Protein AF-X1G312-F1 (afdb_monomer_lite)

pLDDT: mean 90.18, std 6.76, range [68.38, 97.94]

Foldseek 3Di:
DDWDWDDDPQWAIDIDDDDPPDDDDDDDDTFGKFKAFEAEDEPDPDDQQWKWKWWDFPRDIWIAIPPVGRIIIDTFTWTWIKMWGKDFDFAKDAKDWDKDWDWDQDPDPRSVVPDTDIDIDIDIDHIDGDGIATFKIAIDTDGQDPVLRVQRYKYKYIYTHDGDRDPVVSVVSVVVRHVDDIDIDRHD

Organism: NCBI:txid412755

Structure (mmCIF, N/CA/C/O backbone):
data_AF-X1G312-F1
#
_entry.id   AF-X1G312-F1
#
loop_
_atom_site.group_PDB
_atom_site.id
_atom_site.type_symbol
_atom_site.label_atom_id
_atom_site.label_alt_id
_atom_site.label_comp_id
_atom_site.label_asym_id
_atom_site.label_entity_id
_atom_site.label_seq_id
_atom_site.pdbx_PDB_ins_code
_atom_site.Cartn_x
_atom_site.Cartn_y
_atom_site.Cartn_z
_atom_site.occupancy
_atom_site.B_iso_or_equiv
_atom_site.auth_seq_id
_atom_site.auth_comp_id
_atom_site.auth_asym_id
_atom_site.auth_atom_id
_atom_site.pdbx_PDB_model_num
ATOM 1 N N . ASN A 1 1 ? 11.604 22.848 -26.302 1.00 73.50 1 ASN A N 1
ATOM 2 C CA . ASN A 1 1 ? 11.702 21.668 -25.411 1.00 73.50 1 ASN A CA 1
ATOM 3 C C . ASN A 1 1 ? 10.429 20.861 -25.509 1.00 73.50 1 ASN A C 1
ATOM 5 O O . ASN A 1 1 ? 9.355 21.443 -25.401 1.00 73.50 1 ASN A O 1
ATOM 9 N N . GLY A 1 2 ? 10.548 19.561 -25.741 1.00 84.44 2 GLY A N 1
ATOM 10 C CA . GLY A 1 2 ? 9.425 18.633 -25.832 1.00 84.44 2 GLY A CA 1
ATOM 11 C C . GLY A 1 2 ? 9.738 17.342 -25.090 1.00 84.44 2 GLY A C 1
ATOM 12 O O . GLY A 1 2 ? 10.892 17.078 -24.764 1.00 84.44 2 GLY A O 1
ATOM 13 N N . PHE A 1 3 ? 8.711 16.549 -24.809 1.00 86.81 3 PHE A N 1
ATOM 14 C CA . PHE A 1 3 ? 8.896 15.207 -24.276 1.00 86.81 3 PHE A CA 1
ATOM 15 C C . PHE A 1 3 ? 8.706 14.187 -25.389 1.00 86.81 3 PHE A C 1
ATOM 17 O O . PHE A 1 3 ? 7.683 14.204 -26.070 1.00 86.81 3 PHE A O 1
ATOM 24 N N . LEU A 1 4 ? 9.680 13.298 -25.546 1.00 86.44 4 LEU A N 1
ATOM 25 C CA . LEU A 1 4 ? 9.517 12.059 -26.288 1.00 86.44 4 LEU A CA 1
ATOM 26 C C . LEU A 1 4 ? 8.958 11.016 -25.326 1.00 86.44 4 LEU A C 1
ATOM 28 O O . LEU A 1 4 ? 9.482 10.854 -24.224 1.00 86.44 4 LEU A O 1
ATOM 32 N N . ILE A 1 5 ? 7.882 10.353 -25.733 1.00 88.75 5 ILE A N 1
ATOM 33 C CA . ILE A 1 5 ? 7.311 9.212 -25.021 1.00 88.75 5 ILE A CA 1
ATOM 34 C C . ILE A 1 5 ? 7.512 8.007 -25.927 1.00 88.75 5 ILE A C 1
ATOM 36 O O . ILE A 1 5 ? 7.065 8.024 -27.075 1.00 88.75 5 ILE A O 1
ATOM 40 N N . ALA A 1 6 ? 8.225 7.005 -25.429 1.00 89.38 6 ALA A N 1
ATOM 41 C CA . ALA A 1 6 ? 8.451 5.752 -26.128 1.00 89.38 6 ALA A CA 1
ATOM 42 C C . ALA A 1 6 ? 7.697 4.630 -25.414 1.00 89.38 6 ALA A C 1
ATOM 44 O O . ALA A 1 6 ? 7.755 4.528 -24.188 1.00 89.38 6 ALA A O 1
ATOM 45 N N . SER A 1 7 ? 7.032 3.795 -26.206 1.00 90.62 7 SER A N 1
ATOM 46 C CA . SER A 1 7 ? 6.186 2.697 -25.745 1.00 90.62 7 SER A CA 1
ATOM 47 C C . SER A 1 7 ? 6.479 1.456 -26.577 1.00 90.62 7 SER A C 1
ATOM 49 O O . SER A 1 7 ? 6.627 1.545 -27.799 1.00 90.62 7 SER A O 1
ATOM 51 N N . ALA A 1 8 ? 6.531 0.296 -25.931 1.00 92.25 8 ALA A N 1
ATOM 52 C CA . ALA A 1 8 ? 6.629 -0.998 -26.595 1.00 92.25 8 ALA A CA 1
ATOM 53 C C . ALA A 1 8 ? 5.786 -2.032 -25.845 1.00 92.25 8 ALA A C 1
ATOM 55 O O . ALA A 1 8 ? 5.632 -1.960 -24.627 1.00 92.25 8 ALA A O 1
ATOM 56 N N . GLU A 1 9 ? 5.237 -3.007 -26.568 1.00 92.12 9 GLU A N 1
ATOM 57 C CA . GLU A 1 9 ? 4.436 -4.070 -25.962 1.00 92.12 9 GLU A CA 1
ATOM 58 C C . GLU A 1 9 ? 5.272 -4.884 -24.962 1.00 92.12 9 GLU A C 1
ATOM 60 O O . GLU A 1 9 ? 6.356 -5.362 -25.293 1.00 92.12 9 GLU A O 1
ATOM 65 N N . GLY A 1 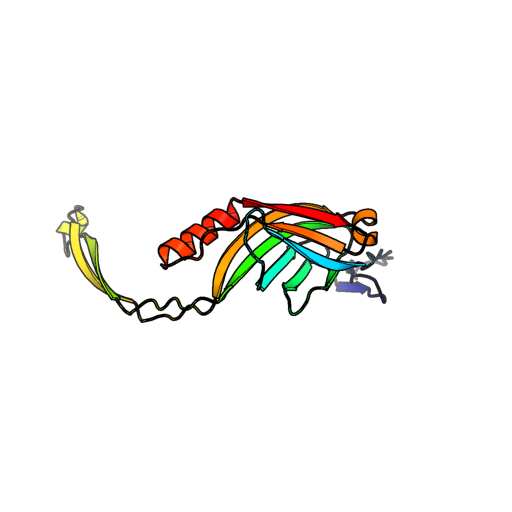10 ? 4.765 -5.040 -23.735 1.00 92.62 10 GLY A N 1
ATOM 66 C CA . GLY A 1 10 ? 5.468 -5.742 -22.655 1.00 92.62 10 GLY A CA 1
ATOM 67 C C . GLY A 1 10 ? 6.507 -4.899 -21.906 1.00 92.62 10 GLY A C 1
ATOM 68 O O . GLY A 1 10 ? 7.226 -5.444 -21.070 1.00 92.62 10 GLY A O 1
ATOM 69 N N . TYR A 1 11 ? 6.578 -3.591 -22.163 1.00 94.50 11 TYR A N 1
ATOM 70 C CA . TYR A 1 11 ? 7.491 -2.662 -21.494 1.00 94.50 11 TYR A CA 1
ATOM 71 C C . TYR A 1 11 ? 6.740 -1.456 -20.922 1.00 94.50 11 TYR A C 1
ATOM 73 O O . TYR A 1 11 ? 5.666 -1.093 -21.402 1.00 94.50 11 TYR A O 1
ATOM 81 N N . ALA A 1 12 ? 7.302 -0.839 -19.885 1.00 92.06 12 ALA A N 1
ATOM 82 C CA . ALA A 1 12 ? 6.805 0.412 -19.335 1.00 92.06 12 ALA A CA 1
ATOM 83 C C . ALA A 1 12 ? 7.155 1.586 -20.262 1.00 92.06 12 ALA A C 1
ATOM 85 O O . ALA A 1 12 ? 8.235 1.624 -20.856 1.00 92.06 12 ALA A O 1
ATOM 86 N N . ASP A 1 13 ? 6.245 2.556 -20.354 1.00 90.12 13 ASP A N 1
ATOM 87 C CA . ASP A 1 13 ? 6.478 3.787 -21.106 1.00 90.12 13 ASP A CA 1
ATOM 88 C C . ASP A 1 13 ? 7.645 4.578 -20.502 1.00 90.12 13 ASP A C 1
ATOM 90 O O . ASP A 1 13 ? 7.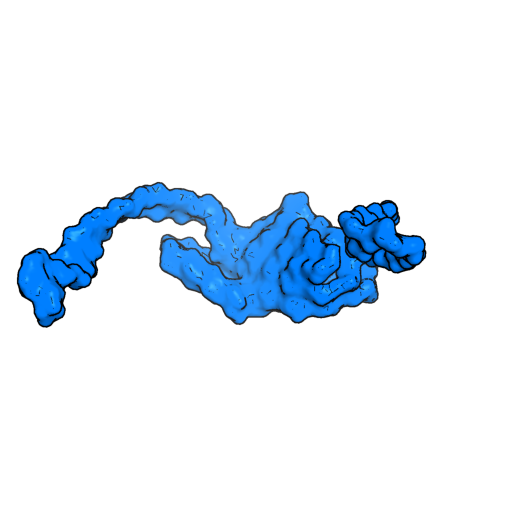733 4.751 -19.285 1.00 90.12 13 ASP A O 1
ATOM 94 N N . SER A 1 14 ? 8.515 5.119 -21.356 1.00 87.44 14 SER A N 1
ATOM 95 C CA . SER A 1 14 ? 9.629 5.974 -20.936 1.00 87.44 14 SER A CA 1
ATOM 96 C C . SER A 1 14 ? 9.483 7.379 -21.504 1.00 87.44 14 SER A C 1
ATOM 98 O O . SER A 1 14 ? 9.066 7.566 -22.651 1.00 87.44 14 SER A O 1
ATOM 100 N N . LYS A 1 15 ? 9.822 8.384 -20.691 1.00 86.31 15 LYS A N 1
ATOM 101 C CA . LYS A 1 15 ? 9.681 9.804 -21.023 1.00 86.31 15 LYS A CA 1
ATOM 102 C C . LYS A 1 15 ? 11.038 10.496 -20.999 1.00 86.31 15 LYS A C 1
ATOM 104 O O . LYS A 1 15 ? 11.696 10.545 -19.965 1.00 86.31 15 LYS A O 1
ATOM 109 N N . TYR A 1 16 ? 11.415 11.102 -22.120 1.00 84.31 16 TYR A N 1
ATOM 110 C CA . TYR A 1 16 ? 12.696 11.786 -22.290 1.00 84.31 16 TYR A CA 1
ATOM 111 C C . TYR A 1 16 ? 12.491 13.253 -22.683 1.00 84.31 16 TYR A C 1
ATOM 113 O O . TYR A 1 16 ? 11.713 13.555 -23.588 1.00 84.31 16 TYR A O 1
ATOM 121 N N . LEU A 1 17 ? 13.159 14.185 -21.996 1.00 84.69 17 LEU A N 1
ATOM 122 C CA . LEU A 1 17 ? 13.088 15.617 -22.304 1.00 84.69 17 LEU A CA 1
ATOM 123 C C . LEU A 1 17 ? 14.127 15.967 -23.374 1.00 84.69 17 LEU A C 1
ATOM 125 O O . LEU A 1 17 ? 15.321 15.819 -23.137 1.00 84.69 17 LEU A O 1
ATOM 129 N N . ILE A 1 18 ? 13.679 16.492 -24.513 1.00 84.06 18 ILE A N 1
ATOM 130 C CA . ILE A 1 18 ? 14.557 16.931 -25.602 1.00 84.06 18 ILE A CA 1
ATOM 131 C C . ILE A 1 18 ? 14.469 18.446 -25.822 1.00 84.06 18 ILE A C 1
ATOM 133 O O . ILE A 1 18 ? 13.390 19.053 -25.769 1.00 84.06 18 ILE A O 1
ATOM 137 N N . SER A 1 19 ? 15.621 19.070 -26.076 1.00 80.88 19 SER A N 1
ATOM 138 C CA . SER A 1 19 ? 15.711 20.453 -26.550 1.00 80.88 19 SER A CA 1
ATOM 139 C C . SER A 1 19 ? 15.603 20.485 -28.070 1.00 80.88 19 SER A C 1
ATOM 141 O O . SER A 1 19 ? 16.222 19.688 -28.758 1.00 80.88 19 SER A O 1
ATOM 143 N N . THR A 1 20 ? 14.814 21.414 -28.603 1.00 77.81 20 THR A N 1
ATOM 144 C CA . THR A 1 20 ? 14.581 21.565 -30.052 1.00 77.81 20 THR A CA 1
ATOM 145 C C . THR A 1 20 ? 15.525 22.573 -30.706 1.00 77.81 20 THR A C 1
ATOM 147 O O . THR A 1 20 ? 15.365 22.884 -31.881 1.00 77.81 20 THR A O 1
ATOM 150 N N . ASN A 1 21 ? 16.457 23.140 -29.938 1.00 83.44 21 ASN A N 1
ATOM 151 C CA . ASN A 1 21 ? 17.337 24.212 -30.406 1.00 83.44 21 ASN A CA 1
ATOM 152 C C . ASN A 1 21 ? 18.646 23.681 -31.011 1.00 83.44 21 ASN A C 1
ATOM 154 O O . ASN A 1 21 ? 19.401 24.459 -31.586 1.00 83.44 21 ASN A O 1
ATOM 158 N N . GLU A 1 22 ? 18.907 22.379 -30.879 1.00 80.12 22 GLU A N 1
ATOM 159 C CA . GLU A 1 22 ? 20.114 21.705 -31.353 1.00 80.12 22 GLU A CA 1
ATOM 160 C C . GLU A 1 22 ? 19.740 20.323 -31.904 1.00 80.12 22 GLU A C 1
ATOM 162 O O . GLU A 1 22 ? 18.759 19.714 -31.472 1.00 80.12 22 GLU A O 1
ATOM 167 N N . GLU A 1 23 ? 20.510 19.829 -32.872 1.00 78.12 23 GLU A N 1
ATOM 168 C CA . GLU A 1 23 ? 20.368 18.459 -33.364 1.00 78.12 23 GLU A CA 1
ATOM 169 C C . GLU A 1 23 ? 20.784 17.482 -32.252 1.00 78.12 23 GLU A C 1
ATOM 171 O O . GLU A 1 23 ? 21.851 17.616 -31.656 1.00 78.12 23 GLU A O 1
ATOM 176 N N . THR A 1 24 ? 19.917 16.525 -31.920 1.00 77.50 24 THR A N 1
ATOM 177 C CA . THR A 1 24 ? 20.118 15.581 -30.812 1.00 77.50 24 THR A CA 1
ATOM 178 C C . THR A 1 24 ? 19.659 14.189 -31.224 1.00 77.50 24 THR A C 1
ATOM 180 O O . THR A 1 24 ? 18.654 14.034 -31.916 1.00 77.50 24 THR A O 1
ATOM 183 N N . SER A 1 25 ? 20.388 13.174 -30.763 1.00 81.19 25 SER A N 1
ATOM 184 C CA . SER A 1 25 ? 19.964 11.773 -30.770 1.00 81.19 25 SER A CA 1
ATOM 185 C C . SER A 1 25 ? 19.550 11.363 -29.354 1.00 81.19 25 SER A C 1
ATOM 187 O O . SER A 1 25 ? 20.110 11.856 -28.376 1.00 81.19 25 SER A O 1
ATOM 189 N N . ALA A 1 26 ? 18.538 10.504 -29.240 1.00 79.69 26 ALA A N 1
ATOM 190 C CA . ALA A 1 26 ? 18.045 10.008 -27.960 1.00 79.69 26 ALA A CA 1
ATOM 191 C C . ALA A 1 26 ? 17.946 8.481 -28.005 1.00 79.69 26 ALA A C 1
ATOM 193 O O . ALA A 1 26 ? 17.101 7.934 -28.713 1.00 79.69 26 ALA A O 1
ATOM 194 N N . ASP A 1 27 ? 18.794 7.813 -27.226 1.00 82.12 27 ASP A N 1
ATOM 195 C CA . ASP A 1 27 ? 18.712 6.375 -26.990 1.00 82.12 27 ASP A CA 1
ATOM 196 C C . ASP A 1 27 ? 17.802 6.128 -25.781 1.00 82.12 27 ASP A C 1
ATOM 198 O O . ASP A 1 27 ? 18.129 6.505 -24.654 1.00 82.12 27 ASP A O 1
ATOM 202 N N . ILE A 1 28 ? 16.630 5.532 -26.015 1.00 85.50 28 ILE A N 1
ATOM 203 C CA . ILE A 1 28 ? 15.620 5.305 -24.974 1.00 85.50 28 ILE A CA 1
ATOM 204 C C . ILE A 1 28 ? 15.589 3.818 -24.623 1.00 85.50 28 ILE A C 1
ATOM 206 O O . ILE A 1 28 ? 15.157 2.990 -25.425 1.00 85.50 28 ILE A O 1
ATOM 210 N N . LEU A 1 29 ? 16.032 3.487 -23.409 1.00 87.00 29 LEU A N 1
ATOM 211 C CA . LEU A 1 29 ? 15.905 2.149 -22.840 1.00 87.00 29 LEU A CA 1
ATOM 212 C C . LEU A 1 29 ? 14.541 2.014 -22.150 1.00 87.00 29 LEU A C 1
ATOM 214 O O . LEU A 1 29 ? 14.159 2.885 -21.366 1.00 87.00 29 LEU A O 1
ATOM 218 N N . LEU A 1 30 ? 13.818 0.936 -22.456 1.00 91.94 30 LEU A N 1
ATOM 219 C CA . LEU A 1 30 ? 12.525 0.624 -21.849 1.00 91.94 30 LEU A CA 1
ATOM 220 C C . LEU A 1 30 ? 12.674 -0.500 -20.824 1.00 91.94 30 LEU A C 1
ATOM 222 O O . LEU A 1 30 ? 13.365 -1.489 -21.076 1.00 91.94 30 LEU A O 1
ATOM 226 N N . ASP A 1 31 ? 11.982 -0.363 -19.696 1.00 94.25 31 ASP A N 1
ATOM 227 C CA . ASP A 1 31 ? 11.982 -1.353 -18.622 1.00 94.25 31 ASP A CA 1
ATOM 228 C C . ASP A 1 31 ? 10.882 -2.399 -18.868 1.00 94.25 31 ASP A C 1
ATOM 230 O O . ASP A 1 31 ? 9.739 -2.062 -19.183 1.00 94.25 31 ASP A O 1
ATOM 234 N N . LYS A 1 32 ? 11.220 -3.688 -18.772 1.00 95.81 32 LYS A N 1
ATOM 235 C CA . LYS A 1 32 ? 10.287 -4.786 -19.066 1.00 95.81 32 LYS A CA 1
ATOM 236 C C . LYS A 1 32 ? 9.255 -4.950 -17.949 1.00 95.81 32 LYS A C 1
ATOM 238 O O . LYS A 1 32 ? 9.619 -4.970 -16.777 1.00 95.81 32 LYS A O 1
ATOM 243 N N . LEU A 1 33 ? 7.988 -5.126 -18.323 1.00 96.81 33 LEU A N 1
ATOM 244 C CA . LEU A 1 33 ? 6.889 -5.387 -17.394 1.00 96.81 33 LEU A CA 1
ATOM 245 C C . LEU A 1 33 ? 6.784 -6.878 -17.072 1.00 96.81 33 LEU A C 1
ATOM 247 O O . LEU A 1 33 ? 6.775 -7.730 -17.963 1.00 96.81 33 LEU A O 1
ATOM 251 N N . TYR A 1 34 ? 6.630 -7.170 -15.788 1.00 97.62 34 TYR A N 1
ATOM 252 C CA . TYR A 1 34 ? 6.427 -8.504 -15.244 1.00 97.62 34 TYR A CA 1
ATOM 253 C C . TYR A 1 34 ? 5.076 -8.575 -14.548 1.00 97.62 34 TYR A C 1
ATOM 255 O O . TYR A 1 34 ? 4.761 -7.730 -13.713 1.00 97.62 34 TYR A O 1
ATOM 263 N N . GLU A 1 35 ? 4.280 -9.582 -14.895 1.00 96.81 35 GLU A N 1
ATOM 264 C CA . GLU A 1 35 ? 3.031 -9.884 -14.199 1.00 96.81 35 GLU A CA 1
ATOM 265 C C . GLU A 1 35 ? 3.338 -10.679 -12.928 1.00 96.81 35 GLU A C 1
ATOM 267 O O . GLU A 1 35 ? 3.980 -11.727 -12.984 1.00 96.81 35 GLU A O 1
ATOM 272 N N . VAL A 1 36 ? 2.891 -10.156 -11.787 1.00 97.56 36 VAL A N 1
ATOM 273 C CA . VAL A 1 36 ? 3.102 -10.742 -10.464 1.00 97.56 36 VAL A CA 1
ATOM 274 C C . VAL A 1 36 ? 1.751 -10.941 -9.789 1.00 97.56 36 VAL A C 1
ATOM 276 O O . VAL A 1 36 ? 0.981 -9.994 -9.625 1.00 97.56 36 VAL A O 1
ATOM 279 N N . GLU A 1 37 ? 1.456 -12.174 -9.397 1.00 97.50 37 GLU A N 1
ATOM 280 C CA . GLU A 1 37 ? 0.284 -12.529 -8.599 1.00 97.50 37 GLU A CA 1
ATOM 281 C C . GLU A 1 37 ? 0.533 -12.222 -7.116 1.00 97.50 37 GLU A C 1
ATOM 283 O O . GLU A 1 37 ? 1.574 -12.571 -6.564 1.00 97.50 37 GLU A O 1
ATOM 288 N N . ILE A 1 38 ? -0.424 -11.576 -6.457 1.00 96.62 38 ILE A N 1
ATOM 289 C CA . ILE A 1 38 ? -0.336 -11.143 -5.065 1.00 96.62 38 ILE A CA 1
ATOM 290 C C . ILE A 1 38 ? -1.142 -12.080 -4.168 1.00 96.62 38 ILE A C 1
ATOM 292 O O . ILE A 1 38 ? -2.346 -12.269 -4.347 1.00 96.62 38 ILE A O 1
ATOM 296 N N . GLY A 1 39 ? -0.471 -12.593 -3.140 1.00 95.38 39 GLY A N 1
ATOM 297 C CA . GLY A 1 39 ? -1.055 -13.315 -2.018 1.00 95.38 39 GLY A CA 1
ATOM 298 C C . GLY A 1 39 ? -0.707 -12.664 -0.679 1.00 95.38 39 GLY A C 1
ATOM 299 O O . GLY A 1 39 ? 0.176 -11.812 -0.585 1.00 95.38 39 GLY A O 1
ATOM 300 N N . PHE A 1 40 ? -1.394 -13.091 0.381 1.00 95.44 40 PHE A N 1
ATOM 301 C CA . PHE A 1 40 ? -1.215 -12.546 1.726 1.00 95.44 40 PHE A CA 1
ATOM 302 C C . PHE A 1 40 ? -0.994 -13.641 2.761 1.00 95.44 40 PHE A C 1
ATOM 304 O O . PHE A 1 40 ? -1.632 -14.693 2.722 1.00 95.44 40 PHE A O 1
ATOM 311 N N . ILE A 1 41 ? -0.130 -13.350 3.730 1.00 94.25 41 ILE A N 1
ATOM 312 C CA . ILE A 1 41 ? 0.119 -14.180 4.906 1.00 94.25 41 ILE A CA 1
ATOM 313 C C . ILE A 1 41 ? -0.124 -13.302 6.145 1.00 94.25 41 ILE A C 1
ATOM 315 O O . ILE A 1 41 ? 0.717 -12.468 6.488 1.00 94.25 41 ILE A O 1
ATOM 319 N N . PRO A 1 42 ? -1.273 -13.430 6.825 1.00 91.06 42 PRO A N 1
ATOM 320 C CA . PRO A 1 42 ? -1.539 -12.650 8.027 1.00 91.06 42 PRO A CA 1
ATOM 321 C C . PRO A 1 42 ? -0.621 -13.106 9.173 1.00 91.06 42 PRO A C 1
ATOM 323 O O . PRO A 1 42 ? -0.432 -14.301 9.392 1.00 91.06 42 PRO A O 1
ATOM 326 N N . ALA A 1 43 ? -0.048 -12.155 9.920 1.00 82.06 43 ALA A N 1
ATOM 327 C CA . ALA A 1 43 ? 0.876 -12.456 11.024 1.00 82.06 43 ALA A CA 1
ATOM 328 C C . ALA A 1 43 ? 0.194 -13.093 12.259 1.00 82.06 43 ALA A C 1
ATOM 330 O O . ALA A 1 43 ? 0.858 -13.710 13.089 1.00 82.06 43 ALA A O 1
ATOM 331 N N . ALA A 1 44 ? -1.129 -12.955 12.375 1.00 76.44 44 ALA A N 1
ATOM 332 C CA . ALA A 1 44 ? -1.971 -13.578 13.398 1.00 76.44 44 ALA A CA 1
ATOM 333 C C . ALA A 1 44 ? -3.029 -14.481 12.734 1.00 76.44 44 ALA A C 1
ATOM 335 O O . ALA A 1 44 ? -3.093 -14.557 11.510 1.00 76.44 44 ALA A O 1
ATOM 336 N N . SER A 1 45 ? -3.899 -15.133 13.513 1.00 68.38 45 SER A N 1
ATOM 337 C CA . SER A 1 45 ? -4.972 -16.030 13.033 1.00 68.38 45 SER A CA 1
ATOM 338 C C . SER A 1 45 ? -6.122 -15.322 12.283 1.00 68.38 45 SER A C 1
ATOM 340 O O . SER A 1 45 ? -7.286 -15.689 12.429 1.00 68.38 45 SER A O 1
ATOM 342 N N . GLY A 1 46 ? -5.812 -14.269 11.527 1.00 73.50 46 GLY A N 1
ATOM 343 C CA . GLY A 1 46 ? -6.745 -13.510 10.704 1.00 73.50 46 GLY A CA 1
ATOM 344 C C . GLY A 1 46 ? -6.858 -14.050 9.279 1.00 73.50 46 GLY A C 1
ATOM 345 O O . GLY A 1 46 ? -6.139 -14.959 8.874 1.00 73.50 46 GLY A O 1
ATOM 346 N N . VAL A 1 47 ? -7.765 -13.449 8.513 1.00 85.75 47 VAL A N 1
ATOM 347 C CA . VAL A 1 47 ? -7.925 -13.662 7.070 1.00 85.75 47 VAL A CA 1
ATOM 348 C C . VAL A 1 47 ? -7.902 -12.292 6.402 1.00 85.75 47 VAL A C 1
ATOM 350 O O . VAL A 1 47 ? -8.509 -11.347 6.909 1.00 85.75 47 VAL A O 1
ATOM 353 N N . VAL A 1 48 ? -7.190 -12.180 5.281 1.00 91.88 48 VAL A N 1
ATOM 354 C CA . VAL A 1 48 ? -7.213 -10.981 4.438 1.00 91.88 48 VAL A CA 1
ATOM 355 C C . VAL A 1 48 ? -8.357 -11.137 3.442 1.00 91.88 48 VAL A C 1
ATOM 357 O O . VAL A 1 48 ? -8.244 -11.884 2.478 1.00 91.88 48 VAL A O 1
ATOM 360 N N . GLU A 1 49 ? -9.481 -10.474 3.709 1.00 90.81 49 GLU A N 1
ATOM 361 C CA . GLU A 1 49 ? -10.655 -10.500 2.823 1.00 90.81 49 GLU A CA 1
ATOM 362 C C . GLU A 1 49 ? -10.544 -9.454 1.716 1.00 90.81 49 GLU A C 1
ATOM 364 O O . GLU A 1 49 ? -10.857 -9.733 0.562 1.00 90.81 49 GLU A O 1
ATOM 369 N N . LYS A 1 50 ? -10.103 -8.244 2.076 1.00 94.44 50 LYS A N 1
ATOM 370 C CA . LYS A 1 50 ? -9.923 -7.120 1.160 1.00 94.44 50 LYS A CA 1
ATOM 371 C C . LYS A 1 50 ? -8.623 -6.414 1.471 1.00 94.44 50 LYS A C 1
ATOM 373 O O . LYS A 1 50 ? -8.337 -6.146 2.637 1.00 94.44 50 LYS A O 1
ATOM 378 N N . ALA A 1 51 ? -7.860 -6.072 0.444 1.00 96.31 51 ALA A N 1
ATOM 379 C CA . ALA A 1 51 ? -6.638 -5.307 0.631 1.00 96.31 51 ALA A CA 1
ATOM 380 C C . ALA A 1 51 ? -6.363 -4.375 -0.543 1.00 96.31 51 ALA A C 1
ATOM 382 O O . ALA A 1 51 ? -6.589 -4.727 -1.697 1.00 96.31 51 ALA A O 1
ATOM 383 N N . LEU A 1 52 ? -5.829 -3.200 -0.233 1.00 96.75 52 LEU A N 1
ATOM 384 C CA . LEU A 1 52 ? -5.255 -2.275 -1.195 1.00 96.75 52 LEU A CA 1
ATOM 385 C C . LEU A 1 52 ? -3.737 -2.334 -1.054 1.00 96.75 52 LEU A C 1
ATOM 387 O O . LEU A 1 52 ? -3.208 -2.052 0.022 1.00 96.75 52 LEU A O 1
ATOM 391 N N . VAL A 1 53 ? -3.050 -2.678 -2.138 1.00 97.81 53 VAL A N 1
ATOM 392 C CA . VAL A 1 53 ? -1.587 -2.677 -2.200 1.00 97.81 53 VAL A CA 1
ATOM 393 C C . VAL A 1 53 ? -1.159 -1.653 -3.227 1.00 97.81 53 VAL A C 1
ATOM 395 O O . VAL A 1 53 ? -1.544 -1.744 -4.392 1.00 97.81 53 VAL A O 1
ATOM 398 N N . ARG A 1 54 ? -0.350 -0.686 -2.810 1.00 97.75 54 ARG A N 1
ATOM 399 C CA . ARG A 1 54 ? 0.220 0.328 -3.691 1.00 97.75 54 ARG A CA 1
ATOM 400 C C . ARG A 1 54 ? 1.727 0.157 -3.745 1.00 97.75 54 ARG A C 1
ATOM 402 O O . ARG A 1 54 ? 2.383 0.165 -2.712 1.00 97.75 54 ARG A O 1
ATOM 409 N N . PHE A 1 55 ? 2.249 0.056 -4.957 1.00 97.88 55 PHE A N 1
ATOM 410 C CA . PHE A 1 55 ? 3.669 0.069 -5.271 1.00 97.88 55 PHE A CA 1
ATOM 411 C C . PHE A 1 55 ? 3.993 1.442 -5.842 1.00 97.88 55 PHE A C 1
ATOM 413 O O . PHE A 1 55 ? 3.538 1.767 -6.939 1.00 97.88 55 PHE A O 1
ATOM 420 N N . ASP A 1 56 ? 4.724 2.265 -5.094 1.00 97.75 56 ASP A N 1
ATOM 421 C CA . ASP A 1 56 ? 5.136 3.590 -5.555 1.00 97.75 56 ASP A CA 1
ATOM 422 C C . ASP A 1 56 ? 6.620 3.581 -5.930 1.00 97.75 56 ASP A C 1
ATOM 424 O O . ASP A 1 56 ? 7.479 3.561 -5.045 1.00 97.75 56 ASP A O 1
ATOM 428 N N . GLY A 1 57 ? 6.903 3.501 -7.231 1.00 95.25 57 GLY A N 1
ATOM 429 C CA . GLY A 1 57 ? 8.254 3.460 -7.787 1.00 95.25 57 GLY A CA 1
ATOM 430 C C . GLY A 1 57 ? 8.658 4.797 -8.402 1.00 95.25 57 GLY A C 1
ATOM 431 O O . GLY A 1 57 ? 7.839 5.688 -8.626 1.00 95.25 57 GLY A O 1
ATOM 432 N N . SER A 1 58 ? 9.946 4.949 -8.686 1.00 90.44 58 SER A N 1
ATOM 433 C CA . SER A 1 58 ? 10.484 6.166 -9.300 1.00 90.44 58 SER A CA 1
ATOM 434 C C . SER A 1 58 ? 10.109 6.292 -10.780 1.00 90.44 58 SER A C 1
ATOM 436 O O . SER A 1 58 ? 9.905 7.401 -11.284 1.00 90.44 58 SER A O 1
ATOM 438 N N . LYS A 1 59 ? 10.006 5.153 -11.469 1.00 89.75 59 LYS A N 1
ATOM 439 C CA . LYS A 1 59 ? 9.717 5.062 -12.903 1.00 89.75 59 LYS A CA 1
ATOM 440 C C . LYS A 1 59 ? 8.318 4.530 -13.188 1.00 89.75 59 LYS A C 1
ATOM 442 O O . LYS A 1 59 ? 7.701 4.923 -14.176 1.00 89.75 59 LYS A O 1
ATOM 447 N N . HIS A 1 60 ? 7.823 3.630 -12.344 1.00 92.19 60 HIS A N 1
ATOM 448 C CA . HIS A 1 60 ? 6.525 2.995 -12.517 1.00 92.19 60 HIS A CA 1
ATOM 449 C C . HIS A 1 60 ? 5.844 2.818 -11.168 1.00 92.19 60 HIS A C 1
ATOM 451 O O . HIS A 1 60 ? 6.471 2.355 -10.222 1.00 92.19 60 HIS A O 1
ATOM 457 N N . SER A 1 61 ? 4.550 3.118 -11.100 1.00 95.12 61 SER A N 1
ATOM 458 C CA . SER A 1 61 ? 3.735 2.869 -9.913 1.00 95.12 61 SER A CA 1
ATOM 459 C C . SER A 1 61 ? 2.535 2.024 -10.304 1.00 95.12 61 SER A C 1
ATOM 461 O O . SER A 1 61 ? 1.951 2.204 -11.374 1.00 95.12 61 SER A O 1
ATOM 463 N N . ALA A 1 62 ? 2.167 1.100 -9.428 1.00 95.94 62 ALA A N 1
ATOM 464 C CA . ALA A 1 62 ? 1.103 0.146 -9.681 1.00 95.94 62 ALA A CA 1
ATOM 465 C C . ALA A 1 62 ? 0.254 -0.058 -8.427 1.00 95.94 62 ALA A C 1
ATOM 467 O O . ALA A 1 62 ? 0.657 0.245 -7.303 1.00 95.94 62 ALA A O 1
ATOM 468 N N . THR A 1 63 ? -0.973 -0.529 -8.608 1.00 96.25 63 THR A N 1
ATOM 469 C CA . THR A 1 63 ? -1.904 -0.762 -7.504 1.00 96.25 63 THR A CA 1
ATOM 470 C C . THR A 1 63 ? -2.676 -2.040 -7.758 1.00 96.25 63 THR A C 1
ATOM 472 O O . THR A 1 63 ? -3.120 -2.285 -8.877 1.00 96.25 63 THR A O 1
ATOM 475 N N . ALA A 1 64 ? -2.833 -2.836 -6.709 1.00 95.69 64 ALA A N 1
ATOM 476 C CA . ALA A 1 64 ? -3.642 -4.039 -6.700 1.00 95.69 64 ALA A CA 1
ATOM 477 C C . ALA A 1 64 ? -4.741 -3.917 -5.644 1.00 95.69 64 ALA A C 1
ATOM 479 O O . ALA A 1 64 ? -4.545 -3.307 -4.588 1.00 95.69 64 ALA A O 1
ATOM 480 N N . LEU A 1 65 ? -5.895 -4.507 -5.944 1.00 95.06 65 LEU A N 1
ATOM 481 C CA . LEU A 1 65 ? -7.080 -4.475 -5.097 1.00 95.06 65 LEU A CA 1
ATOM 482 C C . LEU A 1 65 ? -7.544 -5.908 -4.878 1.00 95.06 65 LEU A C 1
ATOM 484 O O . LEU A 1 65 ? -8.225 -6.475 -5.717 1.00 95.06 65 LEU A O 1
ATOM 488 N N . TYR A 1 66 ? -7.168 -6.515 -3.765 1.00 94.50 66 TYR A N 1
ATOM 489 C CA . TYR A 1 66 ? -7.556 -7.884 -3.457 1.00 94.50 66 TYR A CA 1
ATOM 490 C C . TYR A 1 66 ? -9.013 -7.943 -2.967 1.00 94.50 66 TYR A C 1
ATOM 492 O O . TYR A 1 66 ? -9.371 -7.123 -2.113 1.00 94.50 66 TYR A O 1
ATOM 500 N N . PRO A 1 67 ? -9.838 -8.905 -3.432 1.00 94.50 67 PRO A N 1
ATOM 501 C CA . PRO A 1 67 ? -9.524 -9.996 -4.368 1.00 94.50 67 PRO A CA 1
ATOM 502 C C . PRO A 1 67 ? -9.832 -9.683 -5.849 1.00 94.50 67 PRO A C 1
ATOM 504 O O . PRO A 1 67 ? -9.665 -10.556 -6.694 1.00 94.50 67 PRO A O 1
ATOM 507 N 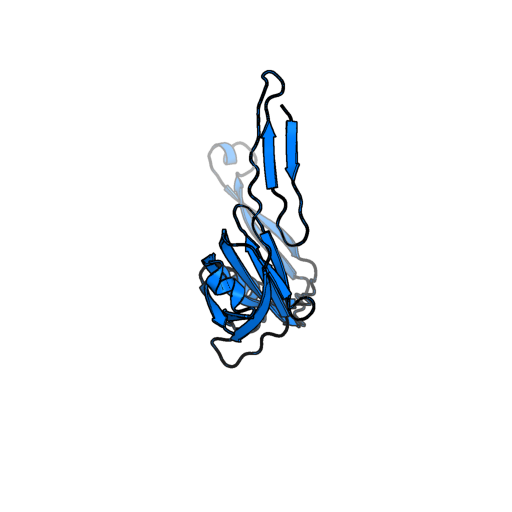N . ASP A 1 68 ? -10.295 -8.474 -6.175 1.00 94.19 68 ASP A N 1
ATOM 508 C CA . ASP A 1 68 ? -10.788 -8.111 -7.516 1.00 94.19 68 ASP A CA 1
ATOM 509 C C . ASP A 1 68 ? -9.679 -8.045 -8.586 1.00 94.19 68 ASP A C 1
ATOM 511 O O . ASP A 1 68 ? -9.884 -8.400 -9.745 1.00 94.19 68 ASP A O 1
ATOM 515 N N . LEU A 1 69 ? -8.493 -7.590 -8.190 1.00 93.44 69 LEU A N 1
ATOM 516 C CA . LEU A 1 69 ? -7.286 -7.465 -8.994 1.00 93.44 69 LEU A CA 1
ATOM 517 C C . LEU A 1 69 ? -6.108 -8.034 -8.199 1.00 93.44 69 LEU A C 1
ATOM 519 O O . LEU A 1 69 ? -5.450 -7.323 -7.435 1.00 93.44 69 LEU A O 1
ATOM 523 N N . THR A 1 70 ? -5.860 -9.331 -8.380 1.00 93.50 70 THR A N 1
ATOM 524 C CA . THR A 1 70 ? -4.781 -10.073 -7.709 1.00 93.50 70 THR A CA 1
ATOM 525 C C . THR A 1 70 ? -3.462 -10.044 -8.472 1.00 93.50 70 THR A C 1
ATOM 527 O O . THR A 1 70 ? -2.445 -10.433 -7.914 1.00 93.50 70 THR A O 1
ATOM 530 N N . THR A 1 71 ? -3.439 -9.573 -9.718 1.00 95.62 71 THR A N 1
ATOM 531 C CA . THR A 1 71 ? -2.217 -9.472 -10.525 1.00 95.62 71 THR A CA 1
ATOM 532 C C . THR A 1 71 ? -1.826 -8.015 -10.716 1.00 95.62 71 THR A C 1
ATOM 534 O O . THR A 1 71 ? -2.662 -7.174 -11.046 1.00 95.62 71 THR A O 1
ATOM 537 N N . VAL A 1 72 ? -0.539 -7.722 -10.553 1.00 96.06 72 VAL A N 1
ATOM 538 C CA . VAL A 1 72 ? 0.050 -6.401 -10.776 1.00 96.06 72 VAL A CA 1
ATOM 539 C C . VAL A 1 72 ? 1.171 -6.496 -11.806 1.00 96.06 72 VAL A C 1
ATOM 541 O O . VAL A 1 72 ? 1.847 -7.518 -11.899 1.00 96.06 72 VAL A O 1
ATOM 544 N N . LYS A 1 73 ? 1.367 -5.438 -12.598 1.00 96.88 73 LYS A N 1
ATOM 545 C CA . LYS A 1 73 ? 2.513 -5.321 -13.504 1.00 96.88 73 LYS A CA 1
ATOM 546 C C . LYS A 1 73 ? 3.572 -4.455 -12.849 1.00 96.88 73 LYS A C 1
ATOM 548 O O . LYS A 1 73 ? 3.271 -3.333 -12.458 1.00 96.88 73 LYS A O 1
ATOM 553 N N . LEU A 1 74 ? 4.779 -4.984 -12.710 1.00 97.31 74 LEU A N 1
ATOM 554 C CA . LEU A 1 74 ? 5.905 -4.301 -12.077 1.00 97.31 74 LEU A CA 1
ATOM 555 C C . LEU A 1 74 ? 7.124 -4.333 -12.998 1.00 97.31 74 LEU A C 1
ATOM 557 O O . LEU A 1 74 ? 7.224 -5.178 -13.888 1.00 97.31 74 LEU A O 1
ATOM 561 N N . ILE A 1 75 ? 8.045 -3.406 -12.769 1.00 97.38 75 ILE A N 1
ATOM 562 C CA . ILE A 1 75 ? 9.370 -3.378 -13.394 1.00 97.38 75 ILE A CA 1
ATOM 563 C C . ILE A 1 75 ? 10.429 -3.478 -12.294 1.00 97.38 75 ILE A C 1
ATOM 565 O O . ILE A 1 75 ? 10.101 -3.398 -11.112 1.00 97.38 75 ILE A O 1
ATOM 569 N N . GLU A 1 76 ? 11.695 -3.640 -12.665 1.00 97.00 76 GLU A N 1
ATOM 570 C CA . GLU A 1 76 ? 12.786 -3.485 -11.702 1.00 97.00 76 GLU A CA 1
ATOM 571 C C . GLU A 1 76 ? 12.896 -2.013 -11.269 1.00 97.00 76 GLU A C 1
ATOM 573 O O . GLU A 1 76 ? 13.177 -1.132 -12.085 1.00 97.00 76 GLU A O 1
ATOM 578 N N . ASP A 1 77 ? 12.630 -1.742 -9.991 1.00 96.62 77 ASP A N 1
ATOM 579 C CA . ASP A 1 77 ? 12.660 -0.398 -9.406 1.00 96.62 77 ASP A CA 1
ATOM 580 C C . ASP A 1 77 ? 12.763 -0.479 -7.873 1.00 96.62 77 ASP A C 1
ATOM 582 O O . ASP A 1 77 ? 12.565 -1.526 -7.246 1.00 96.62 77 ASP A O 1
ATOM 586 N N . TYR A 1 78 ? 13.058 0.662 -7.258 1.00 97.25 78 TYR A N 1
ATOM 587 C CA . TYR A 1 78 ? 12.934 0.858 -5.824 1.00 97.25 78 TYR A CA 1
ATOM 588 C C . TYR A 1 78 ? 11.508 1.302 -5.485 1.00 97.25 78 TYR A C 1
ATOM 590 O O . TYR A 1 78 ? 11.099 2.409 -5.842 1.00 97.25 78 TYR A O 1
ATOM 598 N N . TYR A 1 79 ? 10.758 0.458 -4.777 1.00 97.81 79 TYR A N 1
ATOM 599 C CA . TYR A 1 79 ? 9.356 0.705 -4.452 1.00 97.81 79 TYR A CA 1
ATOM 600 C C . TYR A 1 79 ? 9.159 1.081 -2.988 1.00 97.81 79 TYR A C 1
ATOM 602 O O . TYR A 1 79 ? 9.628 0.389 -2.087 1.00 97.81 79 TYR A O 1
ATOM 610 N N . ASN A 1 80 ? 8.356 2.118 -2.752 1.00 97.94 80 ASN A N 1
ATOM 611 C CA . ASN A 1 80 ? 7.678 2.327 -1.479 1.00 97.94 80 ASN A CA 1
ATOM 612 C C . ASN A 1 80 ? 6.322 1.624 -1.539 1.00 97.94 80 ASN A C 1
ATOM 614 O O . ASN A 1 80 ? 5.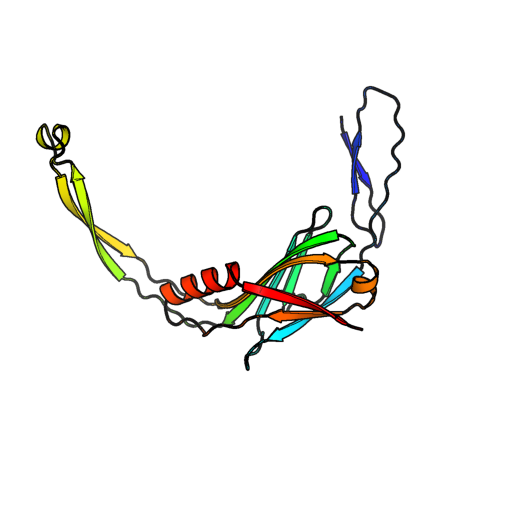376 2.117 -2.157 1.00 97.94 80 ASN A O 1
ATOM 618 N N . VAL A 1 81 ? 6.236 0.458 -0.912 1.00 97.75 81 VAL A N 1
ATOM 619 C CA . VAL A 1 81 ? 5.026 -0.357 -0.884 1.00 97.75 81 VAL A CA 1
ATOM 620 C C . VAL A 1 81 ? 4.201 -0.003 0.345 1.00 97.75 81 VAL A C 1
ATOM 622 O O . VAL A 1 81 ? 4.722 0.025 1.461 1.00 97.75 81 VAL A O 1
ATOM 625 N N . SER A 1 82 ? 2.911 0.263 0.154 1.00 97.81 82 SER A N 1
ATOM 626 C CA . SER A 1 82 ? 1.943 0.413 1.241 1.00 97.81 82 SER A CA 1
ATOM 627 C C . SER A 1 82 ? 0.791 -0.567 1.082 1.00 97.81 82 SER A C 1
ATOM 629 O O . SER A 1 82 ? 0.277 -0.788 -0.016 1.00 97.81 82 SER A O 1
ATOM 631 N N . VAL A 1 83 ? 0.398 -1.170 2.200 1.00 97.62 83 VAL A N 1
ATOM 632 C CA . VAL A 1 83 ? -0.654 -2.182 2.260 1.00 97.62 83 VAL A CA 1
ATOM 633 C C . VAL A 1 83 ? -1.680 -1.754 3.292 1.00 97.62 83 VAL A C 1
ATOM 635 O O . VAL A 1 83 ? -1.319 -1.463 4.430 1.00 97.62 83 VAL A O 1
ATOM 638 N N . TYR A 1 84 ? -2.951 -1.776 2.906 1.00 96.38 84 TYR A N 1
ATOM 639 C CA . TYR A 1 84 ? -4.083 -1.572 3.803 1.00 96.38 84 TYR A CA 1
ATOM 640 C C . TYR A 1 84 ? -5.043 -2.744 3.663 1.00 96.38 84 TYR A C 1
ATOM 642 O O . TYR A 1 84 ? -5.528 -3.021 2.568 1.00 96.38 84 TYR A O 1
ATOM 650 N N . VAL A 1 85 ? -5.318 -3.429 4.766 1.00 95.81 85 VAL A N 1
ATOM 651 C CA . VAL A 1 85 ? -6.268 -4.538 4.841 1.00 95.81 85 VAL A CA 1
ATOM 652 C C . VAL A 1 85 ? -7.557 -4.034 5.461 1.00 95.81 85 VAL A C 1
ATOM 654 O O . VAL A 1 85 ? -7.554 -3.413 6.526 1.00 95.81 85 VAL A O 1
ATOM 657 N N . TYR A 1 86 ? -8.665 -4.337 4.799 1.00 92.94 86 TYR A N 1
ATOM 658 C CA . TYR A 1 86 ? -9.996 -3.925 5.204 1.00 92.94 86 TYR A CA 1
ATOM 659 C C . TYR A 1 86 ? -10.847 -5.132 5.559 1.00 92.94 86 TYR A C 1
ATOM 661 O O . TYR A 1 86 ? -10.738 -6.205 4.960 1.00 92.94 86 TYR A O 1
ATOM 669 N N . LYS A 1 87 ? -11.756 -4.918 6.503 1.00 90.00 87 LYS A N 1
ATOM 670 C CA . LYS A 1 87 ? -12.823 -5.854 6.830 1.00 90.00 87 LYS A CA 1
ATOM 671 C C . LYS A 1 87 ? -14.162 -5.143 6.737 1.00 90.00 87 LYS A C 1
ATOM 673 O O . LYS A 1 87 ? -14.248 -3.941 7.005 1.00 90.00 87 LYS A O 1
ATOM 678 N N . ASN A 1 88 ? -15.201 -5.882 6.357 1.00 85.12 88 ASN A N 1
ATOM 679 C CA . ASN A 1 88 ? -16.563 -5.368 6.432 1.00 85.12 88 ASN A CA 1
ATOM 680 C C . ASN A 1 88 ? -16.858 -4.936 7.873 1.00 85.12 88 ASN A C 1
ATOM 682 O O . ASN A 1 88 ? -16.554 -5.650 8.830 1.00 85.12 88 ASN A O 1
ATOM 686 N N . SER A 1 89 ? -17.435 -3.753 7.997 1.00 79.44 89 SER A N 1
ATOM 687 C CA . SER A 1 89 ? -17.736 -3.093 9.253 1.00 79.44 89 SER A CA 1
ATOM 688 C C . SER A 1 89 ? -19.204 -2.692 9.242 1.00 79.44 89 SER A C 1
ATOM 690 O O . SER A 1 89 ? -19.729 -2.256 8.222 1.00 79.44 89 SER A O 1
ATOM 692 N N . SER A 1 90 ? -19.865 -2.858 10.382 1.00 76.31 90 SER A N 1
ATOM 693 C CA . SER A 1 90 ? -21.198 -2.310 10.645 1.00 76.31 90 SER A CA 1
ATOM 694 C C . SER A 1 90 ? -21.120 -1.181 11.673 1.00 76.31 90 SER A C 1
ATOM 696 O O . SER A 1 90 ? -22.049 -0.994 12.460 1.00 76.31 90 SER A O 1
ATOM 698 N N . LEU A 1 91 ? -19.971 -0.500 11.743 1.00 77.00 91 LEU A N 1
ATOM 699 C CA . LEU A 1 91 ? -19.778 0.650 12.611 1.00 77.00 91 LEU A CA 1
ATOM 700 C C . LEU A 1 91 ? -20.733 1.751 12.179 1.00 77.00 91 LEU A C 1
ATOM 702 O O . LEU A 1 91 ? -20.606 2.320 11.094 1.00 77.00 91 LEU A O 1
ATOM 706 N N . ASN A 1 92 ? -21.679 2.024 13.063 1.00 76.56 92 ASN A N 1
ATOM 707 C CA . ASN A 1 92 ? -22.515 3.194 12.989 1.00 76.56 92 ASN A CA 1
ATOM 708 C C . ASN A 1 92 ? -22.081 4.135 14.111 1.00 76.56 92 ASN A C 1
ATOM 710 O O . ASN A 1 92 ? -22.154 3.774 15.288 1.00 76.56 92 ASN A O 1
ATOM 714 N N . PHE A 1 93 ? -21.592 5.309 13.733 1.00 76.75 93 PHE A N 1
ATOM 715 C CA . PHE A 1 93 ? -21.296 6.387 14.657 1.00 76.75 93 PHE A CA 1
ATOM 716 C C . PHE A 1 93 ? -22.558 7.227 14.797 1.00 76.75 93 PHE A C 1
ATOM 718 O O . PHE A 1 93 ? -22.834 8.014 13.892 1.00 76.75 93 PHE A O 1
ATOM 725 N N . PRO A 1 94 ? -23.341 7.065 15.880 1.00 75.19 94 PRO A N 1
ATOM 726 C CA . PRO A 1 94 ? -24.545 7.858 16.063 1.00 75.19 94 PRO A CA 1
ATOM 727 C C . PRO A 1 94 ? -24.174 9.338 16.137 1.00 75.19 94 PRO A C 1
ATOM 729 O O . PRO A 1 94 ? -23.109 9.694 16.644 1.00 75.19 94 PRO A O 1
ATOM 732 N N . GLY A 1 95 ? -25.065 10.202 15.652 1.00 79.50 95 GLY A N 1
ATOM 733 C CA . GLY A 1 95 ? -24.863 11.638 15.776 1.00 79.50 95 GLY A CA 1
ATOM 734 C C . GLY A 1 95 ? -24.738 12.042 17.246 1.00 79.50 95 GLY A C 1
ATOM 735 O O . GLY A 1 95 ? -25.539 11.615 18.083 1.00 79.50 95 GLY A O 1
ATOM 736 N N . VAL A 1 96 ? -23.730 12.851 17.564 1.00 83.44 96 VAL A N 1
ATOM 737 C CA . VAL A 1 96 ? -23.482 13.343 18.923 1.00 83.44 96 VAL A CA 1
ATOM 738 C C . VAL A 1 96 ? -23.375 14.860 18.924 1.00 83.44 96 VAL A C 1
ATOM 740 O O . VAL A 1 96 ? -22.764 15.459 18.041 1.00 83.44 96 VAL A O 1
ATOM 743 N N . THR A 1 97 ? -23.958 15.483 19.943 1.00 82.75 97 THR A N 1
ATOM 744 C CA . THR A 1 97 ? -23.766 16.905 20.231 1.00 82.75 97 THR A CA 1
ATOM 745 C C . THR A 1 97 ? -22.764 17.015 21.372 1.00 82.75 97 THR A C 1
ATOM 747 O O . THR A 1 97 ? -23.052 16.609 22.499 1.00 82.75 97 THR A O 1
ATOM 750 N N . GLU A 1 98 ? -21.576 17.541 21.086 1.00 84.38 98 GLU A N 1
ATOM 751 C CA . GLU A 1 98 ? -20.515 17.740 22.072 1.00 84.38 98 GLU A CA 1
ATOM 752 C C . GLU A 1 98 ? -20.363 19.232 22.381 1.00 84.38 98 GLU A C 1
ATOM 754 O O . GLU A 1 98 ? -20.293 20.069 21.484 1.00 84.38 98 GLU A O 1
ATOM 759 N N . ARG A 1 99 ? -20.278 19.594 23.662 1.00 89.12 99 ARG A N 1
ATOM 760 C CA . ARG A 1 99 ? -19.999 20.972 24.076 1.00 89.12 99 ARG A CA 1
ATOM 761 C C . ARG A 1 99 ? -18.491 21.169 24.201 1.00 89.12 99 ARG A C 1
ATOM 763 O O . ARG A 1 99 ? -17.885 20.632 25.124 1.00 89.12 99 ARG A O 1
ATOM 770 N N . LYS A 1 100 ? -17.896 21.978 23.321 1.00 87.25 100 LYS A N 1
ATOM 771 C CA . LYS A 1 100 ? -16.474 22.348 23.394 1.00 87.25 100 LYS A CA 1
ATOM 772 C C . LYS A 1 100 ? -16.305 23.748 23.947 1.00 87.25 100 LYS A C 1
ATOM 774 O O . LYS A 1 100 ? -16.856 24.695 23.395 1.00 87.25 100 LYS A O 1
ATOM 779 N N . CYS A 1 101 ? -15.531 23.866 25.018 1.00 91.50 101 CYS A N 1
ATOM 780 C CA . CYS A 1 101 ? -15.189 25.134 25.644 1.00 91.50 101 CYS A CA 1
ATOM 781 C C . CYS A 1 101 ? -13.744 25.500 25.306 1.00 91.50 101 CYS A C 1
ATOM 783 O O . CYS A 1 101 ? -12.850 24.660 25.394 1.00 91.50 101 CYS A O 1
ATOM 785 N N . VAL A 1 102 ? -13.540 26.731 24.849 1.00 91.12 102 VAL A N 1
ATOM 786 C CA . VAL A 1 102 ? -12.226 27.288 24.523 1.00 91.12 102 VAL A CA 1
ATOM 787 C C . VAL A 1 102 ? -12.091 28.652 25.177 1.00 91.12 102 VAL A C 1
ATOM 789 O O . VAL A 1 102 ? -13.039 29.441 25.181 1.00 91.12 102 VAL A O 1
ATOM 792 N N . ASP A 1 103 ? -10.912 28.933 25.714 1.00 89.12 103 ASP A N 1
ATOM 793 C CA . ASP A 1 103 ? -10.586 30.252 26.235 1.00 89.12 103 ASP A CA 1
ATOM 794 C C . ASP A 1 103 ? -10.365 31.214 25.064 1.00 89.12 103 ASP A C 1
ATOM 796 O O . ASP A 1 103 ? -9.552 30.977 24.168 1.00 89.12 103 ASP A O 1
ATOM 800 N N . VAL A 1 104 ? -11.139 32.295 25.038 1.00 89.62 104 VAL A N 1
ATOM 801 C CA . VAL A 1 104 ? -11.035 33.369 24.049 1.00 89.62 104 VAL A CA 1
ATOM 802 C C . VAL A 1 104 ? -10.764 34.692 24.761 1.00 89.62 104 VAL A C 1
ATOM 804 O O . VAL A 1 104 ? -11.192 34.874 25.898 1.00 89.62 104 VAL A O 1
ATOM 807 N N . PRO A 1 105 ? -10.076 35.662 24.140 1.00 88.19 105 PRO A N 1
ATOM 808 C CA . PRO A 1 105 ? -9.871 36.966 24.759 1.00 88.19 105 PRO A CA 1
ATOM 809 C C . PRO A 1 105 ? -11.205 37.641 25.091 1.00 88.19 105 PRO A C 1
ATOM 811 O O . PRO A 1 105 ? -12.101 37.698 24.244 1.00 88.19 105 PRO A O 1
ATOM 814 N N . LYS A 1 106 ? -11.323 38.204 26.299 1.00 87.50 106 LYS A N 1
ATOM 815 C CA . LYS A 1 106 ? -12.505 38.982 26.690 1.00 87.50 106 LYS A CA 1
ATOM 816 C C . LYS A 1 106 ? -12.723 40.145 25.737 1.00 87.50 106 LYS A C 1
ATOM 818 O O . LYS A 1 106 ? -11.784 40.865 25.394 1.00 87.50 106 LYS A O 1
ATOM 823 N N . GLU A 1 107 ? -13.976 40.384 25.368 1.00 85.56 107 GLU A N 1
ATOM 824 C CA . GLU A 1 107 ? -14.320 41.527 24.528 1.00 85.56 107 GLU A CA 1
ATOM 825 C C . GLU A 1 107 ? -13.904 42.864 25.184 1.00 85.56 107 GLU A C 1
ATOM 827 O O . GLU A 1 107 ? -14.032 43.074 26.394 1.00 85.56 107 GLU A O 1
ATOM 832 N N . GLY A 1 108 ? -13.396 43.795 24.370 1.00 82.31 108 GLY A N 1
ATOM 833 C CA . GLY A 1 108 ? -12.984 45.134 24.802 1.00 82.31 108 GLY A CA 1
ATOM 834 C C . GLY A 1 108 ? -11.543 45.226 25.321 1.00 82.31 108 GLY A C 1
ATOM 835 O O . GLY A 1 108 ? -10.673 44.431 24.972 1.00 82.31 108 GLY A O 1
ATOM 836 N N . ILE A 1 109 ? -11.266 46.244 26.146 1.00 79.00 109 ILE A N 1
ATOM 837 C CA . ILE A 1 109 ? -9.900 46.536 26.623 1.00 79.00 109 ILE A CA 1
ATOM 838 C C . ILE A 1 109 ? -9.298 45.388 27.449 1.00 79.00 109 ILE A C 1
ATOM 840 O O . ILE A 1 109 ? -8.083 45.249 27.485 1.00 79.00 109 ILE A O 1
ATOM 844 N N . GLY A 1 110 ? -10.128 44.543 28.074 1.00 77.31 110 GLY A N 1
ATOM 845 C CA . GLY A 1 110 ? -9.680 43.397 28.871 1.00 77.31 110 GLY A CA 1
ATOM 846 C C . GLY A 1 110 ? -8.917 42.349 28.055 1.00 77.31 110 GLY A C 1
ATOM 847 O O . GLY A 1 110 ? -7.872 41.888 28.508 1.00 77.31 110 GLY A O 1
ATOM 848 N N . GLY A 1 111 ? -9.367 42.040 26.835 1.00 80.94 111 GLY A N 1
ATOM 849 C CA . GLY A 1 111 ? -8.663 41.125 25.932 1.00 80.94 111 GLY A CA 1
ATOM 850 C C . GLY A 1 111 ? -7.335 41.686 25.418 1.00 80.94 111 GLY A C 1
ATOM 851 O O . GLY A 1 111 ? -6.379 40.937 25.243 1.00 80.94 111 GLY A O 1
ATOM 852 N N . PHE A 1 112 ? -7.220 43.012 25.268 1.00 79.50 112 PHE A N 1
ATOM 853 C CA . PHE A 1 112 ? -5.957 43.668 24.895 1.00 79.50 112 PHE A CA 1
ATOM 854 C C . PHE A 1 112 ? -4.875 43.543 25.985 1.00 79.50 112 PHE A C 1
ATOM 856 O O . PHE A 1 112 ? -3.686 43.542 25.676 1.00 79.50 112 PHE A O 1
ATOM 863 N N . PHE A 1 113 ? -5.278 43.390 27.251 1.00 84.62 113 PHE A N 1
ATOM 864 C CA . PHE A 1 113 ? -4.377 43.138 28.383 1.00 84.62 113 PHE A CA 1
ATOM 865 C C . PHE A 1 113 ? -4.209 41.645 28.717 1.00 84.62 113 PHE A C 1
ATOM 867 O O . PHE A 1 113 ? -3.629 41.319 29.751 1.00 84.62 113 PHE A O 1
ATOM 874 N N . GLY A 1 114 ? -4.689 40.741 27.856 1.00 86.06 114 GLY A N 1
ATOM 875 C CA . GLY A 1 114 ? -4.504 39.296 28.014 1.00 86.06 114 GLY A CA 1
ATOM 876 C C . GLY A 1 114 ? -5.463 38.627 29.000 1.00 86.06 114 GLY A C 1
ATOM 877 O O . GLY A 1 114 ? -5.151 37.556 29.507 1.00 86.06 114 GLY A O 1
ATOM 878 N N . LEU A 1 115 ? -6.613 39.240 29.307 1.00 90.19 115 LEU A N 1
ATOM 879 C CA . LEU A 1 115 ? -7.671 38.552 30.050 1.00 90.19 115 LEU A CA 1
ATOM 880 C C . LEU A 1 115 ? -8.504 37.687 29.099 1.00 90.19 115 LEU A C 1
ATOM 882 O O . LEU A 1 115 ? -9.053 38.187 28.116 1.00 90.19 115 LEU A O 1
ATOM 886 N N . GLU A 1 116 ? -8.652 36.415 29.443 1.00 91.75 116 GLU A N 1
ATOM 887 C CA . GLU A 1 116 ? -9.431 35.427 28.693 1.00 91.75 116 GLU A CA 1
ATOM 888 C C . GLU A 1 116 ? -10.800 35.167 29.360 1.00 91.75 116 GLU A C 1
ATOM 890 O O . GLU A 1 116 ? -11.014 35.449 30.548 1.00 91.75 116 GLU A O 1
ATOM 895 N N . GLU A 1 117 ? -11.763 34.696 28.572 1.00 90.75 117 GLU A N 1
ATOM 896 C CA . GLU A 1 117 ? -13.050 34.142 28.988 1.00 90.75 117 GLU A CA 1
ATOM 897 C C . GLU A 1 117 ? -13.298 32.802 28.299 1.00 90.75 117 GLU A C 1
ATOM 899 O O . GLU A 1 117 ? -13.013 32.636 27.116 1.00 90.75 117 GLU A O 1
ATOM 904 N N . GLU A 1 118 ? -13.887 31.861 29.025 1.00 92.44 118 GLU A N 1
ATOM 905 C CA . GLU A 1 118 ? -14.276 30.573 28.466 1.00 92.44 118 GLU A CA 1
ATOM 906 C C . GLU A 1 118 ? -15.540 30.746 27.607 1.00 92.44 118 GLU A C 1
ATOM 908 O O . GLU A 1 118 ? -16.596 31.162 28.099 1.00 92.44 118 GLU A O 1
ATOM 913 N N . ARG A 1 119 ? -15.459 30.409 26.317 1.00 89.25 119 ARG A N 1
ATOM 914 C CA . ARG A 1 119 ? -16.628 30.301 25.437 1.00 89.25 119 ARG A CA 1
ATOM 915 C C . ARG A 1 119 ? -16.858 28.864 25.023 1.00 89.25 119 ARG A C 1
ATOM 917 O O . ARG A 1 119 ? -15.992 28.217 24.444 1.00 89.25 119 ARG A O 1
ATOM 924 N N . CYS A 1 120 ? -18.068 28.390 25.296 1.00 91.94 120 CYS A N 1
ATOM 925 C CA . CYS A 1 120 ? -18.509 27.062 24.911 1.00 91.94 120 CYS A CA 1
ATOM 926 C C . CYS A 1 120 ? -19.395 27.119 23.671 1.00 91.94 120 CYS A C 1
ATOM 928 O O . CYS A 1 120 ? -20.344 27.901 23.619 1.00 91.94 120 CYS A O 1
ATOM 930 N N . PHE A 1 121 ? -19.118 26.243 22.717 1.00 91.19 121 PHE A N 1
ATOM 931 C CA . PHE A 1 121 ? -19.899 26.051 21.506 1.00 91.19 121 PHE A CA 1
ATOM 932 C C . PHE A 1 121 ? -20.398 24.608 21.471 1.00 91.19 121 PHE A C 1
ATOM 934 O O . PHE A 1 121 ? -19.682 23.686 21.870 1.00 91.19 121 PHE A O 1
ATOM 941 N N . GLU A 1 122 ? -21.631 24.414 21.018 1.00 89.44 122 GLU A N 1
ATOM 942 C CA . GLU A 1 122 ? -22.151 23.082 20.726 1.00 89.44 122 GLU A CA 1
ATOM 943 C C . GLU A 1 122 ? -21.688 22.678 19.328 1.00 89.44 122 GLU A C 1
ATOM 945 O O . GLU A 1 122 ? -21.868 23.408 18.354 1.00 89.44 122 GLU A O 1
ATOM 950 N N . VAL A 1 123 ? -21.032 21.528 19.254 1.00 85.81 123 VAL A N 1
ATOM 951 C CA . VAL A 1 123 ? -20.545 20.920 18.025 1.00 85.81 123 VAL A CA 1
ATOM 952 C C . VAL A 1 123 ? -21.438 19.726 17.741 1.00 85.81 123 VAL A C 1
ATOM 954 O O . VAL A 1 123 ? -21.427 18.741 18.477 1.00 85.81 123 VAL A O 1
ATOM 957 N N . GLU A 1 124 ? -22.224 19.825 16.678 1.00 82.12 124 GLU A N 1
ATOM 958 C CA . GLU A 1 124 ? -23.030 18.715 16.181 1.00 82.12 124 GLU A CA 1
ATOM 959 C C . GLU A 1 124 ? -22.198 17.884 15.206 1.00 82.12 124 GLU A C 1
ATOM 961 O O . GLU A 1 124 ? -21.771 18.365 14.153 1.00 82.12 124 GLU A O 1
ATOM 966 N N . ILE A 1 125 ? -21.963 16.626 15.564 1.00 81.31 125 ILE A N 1
ATOM 967 C CA . ILE A 1 125 ? -21.319 15.640 14.703 1.00 81.31 125 ILE A CA 1
ATOM 968 C C . ILE A 1 125 ? -22.437 14.753 14.144 1.00 81.31 125 ILE A C 1
ATOM 970 O O . ILE A 1 125 ? -23.123 14.094 14.928 1.00 81.31 125 ILE A O 1
ATOM 974 N N . PRO A 1 126 ? -22.671 14.747 12.819 1.00 81.69 126 PRO A N 1
ATOM 975 C CA . PRO A 1 126 ? -23.739 13.956 12.220 1.00 81.69 126 PRO A CA 1
ATOM 976 C C . PRO A 1 126 ? -23.434 12.456 12.290 1.00 81.69 126 PRO A C 1
ATOM 978 O O . PRO A 1 126 ? -22.276 12.055 12.398 1.00 81.69 126 PRO A O 1
ATOM 981 N N . GLU A 1 127 ? -24.481 11.638 12.179 1.00 82.19 127 GLU A N 1
ATOM 982 C CA . GLU A 1 127 ? -24.361 10.180 12.111 1.00 82.19 127 GLU A CA 1
ATOM 983 C C . GLU A 1 127 ? -23.562 9.741 10.872 1.00 82.19 127 GLU A C 1
ATOM 985 O O . GLU A 1 127 ? -23.734 10.299 9.783 1.00 82.19 127 GLU A O 1
ATOM 990 N N . GLN A 1 128 ? -22.675 8.756 11.035 1.00 79.44 128 GLN A N 1
ATOM 991 C CA . GLN A 1 128 ? -21.818 8.245 9.963 1.00 79.44 128 GLN A CA 1
ATOM 992 C C . GLN A 1 128 ? -21.757 6.718 9.981 1.00 79.44 128 GLN A C 1
ATOM 994 O O . GLN A 1 128 ? -21.397 6.106 10.986 1.00 79.44 128 GLN A O 1
ATOM 999 N N . GLU A 1 129 ? -22.036 6.106 8.832 1.00 80.19 129 GLU A N 1
ATOM 1000 C CA . GLU A 1 129 ? -21.888 4.667 8.626 1.00 80.19 129 GLU A CA 1
ATOM 1001 C C . GLU A 1 129 ? -20.546 4.363 7.949 1.00 80.19 129 GLU A C 1
ATOM 1003 O O . GLU A 1 129 ? -20.233 4.896 6.880 1.00 80.19 129 GLU A O 1
ATOM 1008 N N . VAL A 1 130 ? -19.747 3.482 8.555 1.00 79.31 130 VAL A N 1
ATOM 1009 C CA . VAL A 1 130 ? -18.462 3.037 8.004 1.00 79.31 130 VAL A CA 1
ATOM 1010 C C . VAL A 1 130 ? -18.561 1.575 7.586 1.00 79.31 130 VAL A C 1
ATOM 1012 O O . VAL A 1 130 ? -18.416 0.661 8.400 1.00 79.31 130 VAL A O 1
ATOM 1015 N N . ALA A 1 131 ? -18.764 1.371 6.281 1.00 79.19 131 ALA A N 1
ATOM 1016 C CA . ALA A 1 131 ? -18.937 0.057 5.658 1.00 79.19 131 ALA A CA 1
ATOM 1017 C C . ALA A 1 131 ? -17.675 -0.827 5.699 1.00 79.19 131 ALA A C 1
ATOM 1019 O O . ALA A 1 131 ? -17.771 -2.057 5.697 1.00 79.19 131 ALA A O 1
ATOM 1020 N N . PHE A 1 132 ? -16.484 -0.219 5.739 1.00 82.81 132 PHE A N 1
ATOM 1021 C CA . PHE A 1 132 ? -15.209 -0.934 5.810 1.00 82.81 132 PHE A CA 1
ATOM 1022 C C . PHE A 1 132 ? -14.289 -0.283 6.830 1.00 82.81 132 PHE A C 1
ATOM 1024 O O . PHE A 1 132 ? -14.052 0.921 6.778 1.00 82.81 132 PHE A O 1
ATOM 1031 N N . ALA A 1 133 ? -13.737 -1.097 7.722 1.00 89.62 133 ALA A N 1
ATOM 1032 C CA . ALA A 1 133 ? -12.751 -0.659 8.696 1.00 89.62 133 ALA A CA 1
ATOM 1033 C C . ALA A 1 133 ? -11.374 -1.218 8.341 1.00 89.62 133 ALA A C 1
ATOM 1035 O O . ALA A 1 133 ? -11.258 -2.358 7.879 1.00 89.62 133 ALA A O 1
ATOM 1036 N N . VAL A 1 134 ? -10.333 -0.419 8.570 1.00 91.88 134 VAL A N 1
ATOM 1037 C CA . VAL A 1 134 ? -8.949 -0.862 8.402 1.00 91.88 134 VAL A CA 1
ATOM 1038 C C . VAL A 1 134 ? -8.542 -1.731 9.596 1.00 91.88 134 VAL A C 1
ATOM 1040 O O . VAL A 1 134 ? -8.771 -1.371 10.752 1.00 91.88 134 VAL A O 1
ATOM 1043 N N . VAL A 1 135 ? -7.986 -2.909 9.316 1.00 93.50 135 VAL A N 1
ATOM 1044 C CA . VAL A 1 135 ? -7.689 -3.948 10.323 1.00 93.50 135 VAL A CA 1
ATOM 1045 C C . VAL A 1 135 ? -6.293 -4.546 10.173 1.00 93.50 135 VAL A C 1
ATOM 1047 O O . VAL A 1 135 ? -5.971 -5.542 10.810 1.00 93.50 135 VAL A O 1
ATOM 1050 N N . GLY A 1 136 ? -5.457 -3.990 9.306 1.00 94.31 136 GLY A N 1
ATOM 1051 C CA . GLY A 1 136 ? -4.116 -4.502 9.063 1.00 94.31 136 GLY A CA 1
ATOM 1052 C C . GLY A 1 136 ? -3.417 -3.714 7.976 1.00 94.31 136 GLY A C 1
ATOM 1053 O O . GLY A 1 136 ? -4.059 -2.987 7.215 1.00 94.31 136 GLY A O 1
ATOM 1054 N N . GLY A 1 137 ? -2.104 -3.853 7.900 1.00 96.19 137 GLY A N 1
ATOM 1055 C CA . GLY A 1 137 ? -1.318 -3.126 6.920 1.00 96.19 137 GLY A CA 1
ATOM 1056 C C . GLY A 1 137 ? 0.106 -2.863 7.364 1.00 96.19 137 GLY A C 1
ATOM 1057 O O . GLY A 1 137 ? 0.558 -3.324 8.409 1.00 96.19 137 GLY A O 1
ATOM 1058 N N . GLY A 1 138 ? 0.803 -2.108 6.532 1.00 96.94 138 GLY A N 1
ATOM 1059 C CA . GLY A 1 138 ? 2.132 -1.606 6.827 1.00 96.94 138 GLY A CA 1
ATOM 1060 C C . GLY A 1 138 ? 2.805 -1.044 5.588 1.00 96.94 138 GLY A C 1
ATOM 1061 O O . GLY A 1 138 ? 2.216 -0.992 4.499 1.00 96.94 138 GLY A O 1
ATOM 1062 N N . ARG A 1 139 ? 4.056 -0.623 5.757 1.00 97.56 139 ARG A N 1
ATOM 1063 C CA . ARG A 1 139 ? 4.867 -0.021 4.700 1.00 97.56 139 ARG A CA 1
ATOM 1064 C C . ARG A 1 139 ? 6.241 -0.662 4.639 1.00 97.56 139 ARG A C 1
ATOM 1066 O O . ARG A 1 139 ? 6.814 -1.036 5.657 1.00 97.56 139 ARG A O 1
ATOM 1073 N N . VAL A 1 140 ? 6.788 -0.771 3.440 1.00 97.62 140 VAL A N 1
ATOM 1074 C CA . VAL A 1 140 ? 8.172 -1.199 3.244 1.00 97.62 140 VAL A CA 1
ATOM 1075 C C . VAL A 1 140 ? 8.751 -0.488 2.037 1.00 97.62 140 VAL A C 1
ATOM 1077 O O . VAL A 1 140 ? 8.050 -0.233 1.062 1.00 97.62 140 VAL A O 1
ATOM 1080 N N . ALA A 1 141 ? 10.026 -0.139 2.127 1.00 97.25 141 ALA A N 1
ATOM 1081 C CA . ALA A 1 141 ? 10.793 0.364 1.005 1.00 97.25 141 ALA A CA 1
ATOM 1082 C C . ALA A 1 141 ? 11.762 -0.741 0.580 1.00 97.25 141 ALA A C 1
ATOM 1084 O O . ALA A 1 141 ? 12.609 -1.143 1.377 1.00 97.25 141 ALA A O 1
ATOM 1085 N N . GLU A 1 142 ? 11.609 -1.261 -0.634 1.00 96.50 142 GLU A N 1
ATOM 1086 C CA . GLU A 1 142 ? 12.385 -2.407 -1.106 1.00 96.50 142 GLU A CA 1
ATOM 1087 C C . GLU A 1 142 ? 12.767 -2.248 -2.577 1.00 96.50 142 GLU A C 1
ATOM 1089 O O . GLU A 1 142 ? 11.982 -1.773 -3.401 1.00 96.50 142 GLU A O 1
ATOM 1094 N N . TYR A 1 143 ? 13.996 -2.650 -2.901 1.00 97.31 143 TYR A N 1
ATOM 1095 C CA . TYR A 1 143 ? 14.448 -2.756 -4.281 1.00 97.31 143 TYR A CA 1
ATOM 1096 C C . TYR A 1 143 ? 14.007 -4.099 -4.857 1.00 97.31 143 TYR A C 1
ATOM 1098 O O . TYR A 1 143 ? 14.496 -5.147 -4.432 1.00 97.31 143 TYR A O 1
ATOM 1106 N N . VAL A 1 144 ? 13.093 -4.062 -5.822 1.00 97.50 144 VAL A N 1
ATOM 1107 C CA . VAL A 1 144 ? 12.549 -5.262 -6.459 1.00 97.50 144 VAL A CA 1
ATOM 1108 C C . VAL A 1 144 ? 13.341 -5.538 -7.730 1.00 97.50 144 VAL A C 1
ATOM 1110 O O . VAL A 1 144 ? 13.316 -4.737 -8.659 1.00 97.50 144 VAL A O 1
ATOM 1113 N N . THR A 1 145 ? 14.042 -6.671 -7.774 1.00 97.19 145 THR A N 1
ATOM 1114 C CA . THR A 1 145 ? 14.900 -7.045 -8.911 1.00 97.19 145 THR A CA 1
ATOM 1115 C C . THR A 1 145 ? 14.145 -7.833 -9.978 1.00 97.19 145 THR A C 1
ATOM 1117 O O . THR A 1 145 ? 13.138 -8.487 -9.696 1.00 97.19 145 THR A O 1
ATOM 1120 N N . GLU A 1 146 ? 14.680 -7.871 -11.201 1.00 96.50 146 GLU A N 1
ATOM 1121 C CA . GLU A 1 146 ? 14.133 -8.708 -12.274 1.00 96.50 146 GLU A CA 1
ATOM 1122 C C . GLU A 1 146 ? 14.005 -10.193 -11.874 1.00 96.50 146 GLU A C 1
ATOM 1124 O O . GLU A 1 146 ? 13.012 -10.848 -12.193 1.00 96.50 146 GLU A O 1
ATOM 1129 N N . ASP A 1 147 ? 14.979 -10.730 -11.136 1.00 97.06 147 ASP A N 1
ATOM 1130 C CA . ASP A 1 147 ? 14.965 -12.128 -10.688 1.00 97.06 147 ASP A CA 1
ATOM 1131 C C . ASP A 1 147 ? 13.864 -12.412 -9.658 1.00 97.06 147 ASP A C 1
ATOM 1133 O O . ASP A 1 147 ? 13.326 -13.518 -9.626 1.00 97.06 147 ASP A O 1
ATOM 1137 N N . MET A 1 148 ? 13.486 -11.424 -8.840 1.00 97.25 148 MET A N 1
ATOM 1138 C CA . MET A 1 148 ? 12.322 -11.529 -7.956 1.00 97.25 148 MET A CA 1
ATOM 1139 C C . MET A 1 148 ? 11.023 -11.544 -8.763 1.00 97.25 148 MET A C 1
ATOM 1141 O O . MET A 1 148 ? 10.168 -12.399 -8.539 1.00 97.25 148 MET A O 1
ATOM 1145 N N . LEU A 1 149 ? 10.903 -10.636 -9.735 1.00 97.19 149 LEU A N 1
ATOM 1146 C CA . LEU A 1 149 ? 9.718 -10.498 -10.582 1.00 97.19 149 LEU A CA 1
ATOM 1147 C C . LEU A 1 149 ? 9.460 -11.738 -11.443 1.00 97.19 149 LEU A C 1
ATOM 1149 O O . LEU A 1 149 ? 8.314 -12.150 -11.605 1.00 97.19 149 LEU A O 1
ATOM 1153 N N . LYS A 1 150 ? 10.522 -12.377 -11.947 1.00 96.81 150 LYS A N 1
ATOM 1154 C CA . LYS A 1 150 ? 10.438 -13.618 -12.738 1.00 96.81 150 LYS A CA 1
ATOM 1155 C C . LYS A 1 150 ? 9.809 -14.790 -11.993 1.00 96.81 150 LYS A C 1
ATOM 1157 O O . LYS A 1 150 ? 9.312 -15.698 -12.653 1.00 96.81 150 LYS A O 1
ATOM 1162 N N . LYS A 1 151 ? 9.818 -14.782 -10.657 1.00 97.06 151 LYS A N 1
ATOM 1163 C CA . LYS A 1 151 ? 9.153 -15.823 -9.864 1.00 97.06 151 LYS A CA 1
ATOM 1164 C C . LYS A 1 151 ? 7.629 -15.782 -10.024 1.00 97.06 151 LYS A C 1
ATOM 1166 O O . LYS A 1 151 ? 6.971 -16.799 -9.865 1.00 97.06 151 LYS A O 1
ATOM 1171 N N . GLY A 1 152 ? 7.065 -14.626 -10.385 1.00 95.62 152 GLY A N 1
ATOM 1172 C CA . GLY A 1 152 ? 5.663 -14.493 -10.785 1.00 95.62 152 GLY A CA 1
ATOM 1173 C C . GLY A 1 152 ? 4.650 -14.460 -9.640 1.00 95.62 152 GLY A C 1
ATOM 1174 O O . GLY A 1 152 ? 3.507 -14.077 -9.882 1.00 95.62 152 GLY A O 1
ATOM 1175 N N . LYS A 1 153 ? 5.036 -14.780 -8.397 1.00 97.50 153 LYS A N 1
ATOM 1176 C CA . LYS A 1 153 ? 4.173 -14.624 -7.218 1.00 97.50 153 LYS A CA 1
ATOM 1177 C C . LYS A 1 153 ? 4.849 -13.833 -6.104 1.00 97.50 153 LYS A C 1
ATOM 1179 O O . LYS A 1 153 ? 6.035 -13.999 -5.827 1.00 97.50 153 LYS A O 1
ATOM 1184 N N . LEU A 1 154 ? 4.061 -13.014 -5.420 1.00 97.44 154 LEU A N 1
ATOM 1185 C CA . LEU A 1 154 ? 4.446 -12.208 -4.270 1.00 97.44 154 LEU A CA 1
ATOM 1186 C C . LEU A 1 154 ? 3.513 -12.517 -3.097 1.00 97.44 154 LEU A C 1
ATOM 1188 O O . LEU A 1 154 ? 2.326 -12.207 -3.133 1.00 97.44 154 LEU A O 1
ATOM 1192 N N . SER A 1 155 ? 4.064 -13.094 -2.033 1.00 96.75 155 SER A N 1
ATOM 1193 C CA . SER A 1 155 ? 3.379 -13.263 -0.753 1.00 96.75 155 SER A CA 1
ATOM 1194 C C . SER A 1 155 ? 3.729 -12.113 0.184 1.00 96.75 155 SER A C 1
ATOM 1196 O O . SER A 1 155 ? 4.891 -11.917 0.536 1.00 96.75 155 SER A O 1
ATOM 1198 N N . ILE A 1 156 ? 2.723 -11.356 0.610 1.00 96.75 156 ILE A N 1
ATOM 1199 C CA . ILE A 1 156 ? 2.893 -10.214 1.508 1.00 96.75 156 ILE A CA 1
ATOM 1200 C C . ILE A 1 156 ? 2.534 -10.644 2.929 1.00 96.75 156 ILE A C 1
ATOM 1202 O O . ILE A 1 156 ? 1.383 -10.989 3.213 1.00 96.75 156 ILE A O 1
ATOM 1206 N N . LYS A 1 157 ? 3.505 -10.603 3.845 1.00 96.25 157 LYS A N 1
ATOM 1207 C CA . LYS A 1 157 ? 3.248 -10.802 5.277 1.00 96.25 157 LYS A CA 1
ATOM 1208 C C . LYS A 1 157 ? 2.768 -9.496 5.886 1.00 96.25 157 LYS A C 1
ATOM 1210 O O . LYS A 1 157 ? 3.492 -8.500 5.848 1.00 96.25 157 LYS A O 1
ATOM 1215 N N . VAL A 1 158 ? 1.558 -9.511 6.438 1.00 95.62 158 VAL A N 1
ATOM 1216 C CA . VAL A 1 158 ? 0.878 -8.294 6.896 1.00 95.62 158 VAL A CA 1
ATOM 1217 C C . VAL A 1 158 ? 0.513 -8.391 8.382 1.00 95.62 158 VAL A C 1
ATOM 1219 O O . VAL A 1 158 ? -0.149 -9.356 8.787 1.00 95.62 158 VAL A O 1
ATOM 1222 N N . PRO A 1 159 ? 0.926 -7.407 9.204 1.00 94.81 159 PRO A N 1
ATOM 1223 C CA . PRO A 1 159 ? 0.418 -7.223 10.559 1.00 94.81 159 PRO A CA 1
ATOM 1224 C C . PRO A 1 159 ? -1.096 -6.999 10.567 1.00 94.81 159 PRO A C 1
ATOM 1226 O O . PRO A 1 159 ? -1.629 -6.238 9.760 1.00 94.81 159 PRO A O 1
ATOM 1229 N N . MET A 1 160 ? -1.784 -7.660 11.496 1.00 93.69 160 MET A N 1
ATOM 1230 C CA . MET A 1 160 ? -3.234 -7.563 11.666 1.00 93.69 160 MET A CA 1
ATOM 1231 C C . MET A 1 160 ? -3.554 -7.011 13.053 1.00 93.69 160 MET A C 1
ATOM 1233 O O . MET A 1 160 ? -2.919 -7.395 14.037 1.00 93.69 160 MET A O 1
ATOM 1237 N N . TYR A 1 161 ? -4.578 -6.171 13.125 1.00 91.75 161 TYR A N 1
ATOM 1238 C CA . TYR A 1 161 ? -5.063 -5.507 14.329 1.00 91.75 161 TYR A CA 1
ATOM 1239 C C . TYR A 1 161 ? -6.510 -5.917 14.627 1.00 91.75 161 TYR A C 1
ATOM 1241 O O . TYR A 1 161 ? -7.208 -6.449 13.752 1.00 91.75 161 TYR A O 1
ATOM 1249 N N . PRO A 1 162 ? -6.991 -5.693 15.862 1.00 89.38 162 PRO A N 1
ATOM 1250 C CA . PRO A 1 162 ? -8.391 -5.898 16.197 1.00 89.38 162 PRO A CA 1
ATOM 1251 C C . PRO A 1 162 ? -9.324 -5.109 15.269 1.00 89.38 162 PRO A C 1
ATOM 1253 O O . PRO A 1 162 ? -9.001 -4.017 14.799 1.00 89.38 162 PRO A O 1
ATOM 1256 N N . THR A 1 163 ? -10.502 -5.677 15.003 1.00 88.75 163 THR A N 1
ATOM 1257 C CA . THR A 1 163 ? -11.557 -4.951 14.288 1.00 88.75 163 THR A CA 1
ATOM 1258 C C . THR A 1 163 ? -12.033 -3.802 15.177 1.00 88.75 163 THR A C 1
ATOM 1260 O O . THR A 1 163 ? -12.461 -4.092 16.295 1.00 88.75 163 THR A O 1
ATOM 1263 N N . PRO A 1 164 ? -11.945 -2.541 14.722 1.00 88.69 164 PRO A N 1
ATOM 1264 C CA . PRO A 1 164 ? -12.265 -1.405 15.570 1.00 88.69 164 PRO A CA 1
ATOM 1265 C C . PRO A 1 164 ? -13.772 -1.345 15.844 1.00 88.69 164 PRO A C 1
ATOM 1267 O O . PRO A 1 164 ? -14.586 -1.676 14.981 1.00 88.69 164 PRO A O 1
ATOM 1270 N N . GLY A 1 165 ? -14.118 -0.939 17.061 1.00 86.25 165 GLY A N 1
ATOM 1271 C CA . GLY A 1 165 ? -15.460 -0.694 17.585 1.00 86.25 165 GLY A CA 1
ATOM 1272 C C . GLY A 1 165 ? -15.831 0.792 17.660 1.00 86.25 165 GLY A C 1
ATOM 1273 O O . GLY A 1 165 ? -17.004 1.112 17.842 1.00 86.25 165 GLY A O 1
ATOM 1274 N N . SER A 1 166 ? -14.854 1.699 17.532 1.00 84.00 166 SER A N 1
ATOM 1275 C CA . SER A 1 166 ? -15.040 3.152 17.647 1.00 84.00 166 SER A CA 1
ATOM 1276 C C . SER A 1 166 ? -14.219 3.940 16.613 1.00 84.00 166 SER A C 1
ATOM 1278 O O . SER A 1 166 ? -13.341 3.386 15.947 1.00 84.00 166 SER A O 1
ATOM 1280 N N . LEU A 1 167 ? -14.486 5.245 16.475 1.00 83.00 167 LEU A N 1
ATOM 1281 C CA . LEU A 1 167 ? -13.740 6.127 15.571 1.00 83.00 167 LEU A CA 1
ATOM 1282 C C . LEU A 1 167 ? -12.292 6.287 16.047 1.00 83.00 167 LEU A C 1
ATOM 1284 O O . LEU A 1 167 ? -11.363 6.281 15.241 1.00 83.00 167 LEU A O 1
ATOM 1288 N N . GLU A 1 168 ? -12.102 6.379 17.360 1.00 86.31 168 GLU A N 1
ATOM 1289 C CA . GLU A 1 168 ? -10.789 6.426 17.997 1.00 86.31 168 GLU A CA 1
ATOM 1290 C C . GLU A 1 168 ? -9.998 5.160 17.671 1.00 86.31 168 GLU A C 1
ATOM 1292 O O . GLU A 1 168 ? -8.839 5.251 17.282 1.00 86.31 168 GLU A O 1
ATOM 1297 N N . GLU A 1 169 ? -10.618 3.980 17.753 1.00 90.31 169 GLU A N 1
ATOM 1298 C CA . GLU A 1 169 ? -9.952 2.720 17.409 1.00 90.31 169 GLU A CA 1
ATOM 1299 C C . GLU A 1 169 ? -9.608 2.629 15.916 1.00 90.31 169 GLU A C 1
ATOM 1301 O O . GLU A 1 169 ? -8.532 2.142 15.565 1.00 90.31 169 GLU A O 1
ATOM 1306 N N . VAL A 1 170 ? -10.460 3.156 15.025 1.00 88.81 170 VAL A N 1
ATOM 1307 C CA . VAL A 1 170 ? -10.122 3.282 13.595 1.00 88.81 170 VAL A CA 1
ATOM 1308 C C . VAL A 1 170 ? -8.867 4.141 13.421 1.00 88.81 170 VAL A C 1
ATOM 1310 O O . VAL A 1 170 ? -7.942 3.734 12.718 1.00 88.81 170 VAL A O 1
ATOM 1313 N N . GLN A 1 171 ? -8.800 5.301 14.080 1.00 89.81 171 GLN A N 1
ATOM 1314 C CA . GLN A 1 171 ? -7.626 6.180 14.025 1.00 89.81 171 GLN A CA 1
ATOM 1315 C C . GLN A 1 171 ? -6.374 5.502 14.592 1.00 89.81 171 GLN A C 1
ATOM 1317 O O . GLN A 1 171 ? -5.304 5.604 13.994 1.00 89.81 171 GLN A O 1
ATOM 1322 N N . GLN A 1 172 ? -6.502 4.765 15.699 1.00 93.31 172 GLN A N 1
ATOM 1323 C CA . GLN A 1 172 ? -5.391 4.001 16.268 1.00 93.31 172 GLN A CA 1
ATOM 1324 C C . GLN A 1 172 ? -4.870 2.943 15.294 1.00 93.31 172 GLN A C 1
ATOM 1326 O O . GLN A 1 172 ? -3.657 2.825 15.128 1.00 93.31 172 GLN A O 1
ATOM 1331 N N . ASN A 1 173 ? -5.752 2.223 14.594 1.00 93.44 173 ASN A N 1
ATOM 1332 C CA . ASN A 1 173 ? -5.327 1.253 13.585 1.00 93.44 173 ASN A CA 1
ATOM 1333 C C . ASN A 1 173 ? -4.557 1.927 12.438 1.00 93.44 173 ASN A C 1
ATOM 1335 O O . ASN A 1 173 ? -3.548 1.387 11.992 1.00 93.44 173 ASN A O 1
ATOM 1339 N N . TYR A 1 174 ? -4.982 3.112 11.981 1.00 92.44 174 TYR A N 1
ATOM 1340 C CA . TYR A 1 174 ? -4.237 3.867 10.965 1.00 92.44 174 TYR A CA 1
ATOM 1341 C C . TYR A 1 174 ? -2.824 4.229 11.429 1.00 92.44 174 TYR A C 1
ATOM 1343 O O . TYR A 1 174 ? -1.872 3.989 10.690 1.00 92.44 174 TYR A O 1
ATOM 1351 N N . ILE A 1 175 ? -2.681 4.739 12.655 1.00 93.06 175 ILE A N 1
ATOM 1352 C CA . ILE A 1 175 ? -1.373 5.080 13.236 1.00 93.06 175 ILE A CA 1
ATOM 1353 C C . ILE A 1 175 ? -0.485 3.831 13.312 1.00 93.06 175 ILE A C 1
ATOM 1355 O O . ILE A 1 175 ? 0.661 3.847 12.870 1.00 93.06 175 ILE A O 1
ATOM 1359 N N . GLN A 1 176 ? -1.032 2.714 13.799 1.00 93.75 176 GLN A N 1
ATOM 1360 C CA . GLN A 1 176 ? -0.283 1.460 13.911 1.00 93.75 176 GLN A CA 1
ATOM 1361 C C . GLN A 1 176 ? 0.187 0.934 12.551 1.00 93.75 176 GLN A C 1
ATOM 1363 O O . GLN A 1 176 ? 1.302 0.423 12.453 1.00 93.75 176 GLN A O 1
ATOM 1368 N N . ILE A 1 177 ? -0.629 1.080 11.504 1.00 94.31 177 ILE A N 1
ATOM 1369 C CA . ILE A 1 177 ? -0.271 0.701 10.131 1.00 94.31 177 ILE A CA 1
ATOM 1370 C C . ILE A 1 177 ? 0.866 1.569 9.595 1.00 94.31 177 ILE A C 1
ATOM 1372 O O . ILE A 1 177 ? 1.760 1.048 8.933 1.00 94.31 177 ILE A O 1
ATOM 1376 N N . GLU A 1 178 ? 0.852 2.875 9.858 1.00 91.06 178 GLU A N 1
ATOM 1377 C CA . GLU A 1 178 ? 1.914 3.771 9.387 1.00 91.06 178 GLU A CA 1
ATOM 1378 C C . GLU A 1 178 ? 3.276 3.441 10.006 1.00 91.06 178 GLU A C 1
ATOM 1380 O O . GLU A 1 178 ? 4.286 3.507 9.303 1.00 91.06 178 GLU A O 1
ATOM 1385 N N . ASP A 1 179 ? 3.282 3.003 11.266 1.00 92.56 179 ASP A N 1
ATOM 1386 C CA . ASP A 1 179 ? 4.490 2.617 12.002 1.00 92.56 179 ASP A CA 1
ATOM 1387 C C . ASP A 1 179 ? 4.923 1.159 11.767 1.00 92.56 179 ASP A C 1
ATOM 1389 O O . ASP A 1 179 ? 6.003 0.745 12.198 1.00 92.56 179 ASP A O 1
ATOM 1393 N N . SER A 1 180 ? 4.096 0.355 11.095 1.00 95.12 180 SER A N 1
ATOM 1394 C CA . SER A 1 180 ? 4.347 -1.076 10.919 1.00 95.12 180 SER A CA 1
ATOM 1395 C C . SER A 1 180 ? 4.943 -1.413 9.564 1.00 95.12 180 SER A C 1
ATOM 1397 O O . SER A 1 180 ? 4.628 -0.813 8.536 1.00 95.12 180 SER A O 1
ATOM 1399 N N . SER A 1 181 ? 5.791 -2.439 9.548 1.00 95.69 181 SER A N 1
ATOM 1400 C CA . SER A 1 181 ? 6.393 -2.954 8.323 1.00 95.69 181 SER A CA 1
ATOM 1401 C C . SER A 1 181 ? 5.668 -4.189 7.808 1.00 95.69 181 SER A C 1
ATOM 1403 O O . SER A 1 181 ? 5.312 -5.084 8.575 1.00 95.69 181 SER A O 1
ATOM 1405 N N . VAL A 1 182 ? 5.496 -4.254 6.489 1.00 96.19 182 VAL A N 1
ATOM 1406 C CA . VAL A 1 182 ? 5.157 -5.501 5.791 1.00 96.19 182 VAL A CA 1
ATOM 1407 C C . VAL A 1 182 ? 6.427 -6.155 5.265 1.00 96.19 182 VAL A C 1
ATOM 1409 O O . VAL A 1 182 ? 7.448 -5.494 5.089 1.00 96.19 182 VAL A O 1
ATOM 1412 N N . TYR A 1 183 ? 6.364 -7.457 5.007 1.00 95.88 183 TYR A N 1
ATOM 1413 C CA . TYR A 1 183 ? 7.470 -8.188 4.396 1.00 95.88 183 TYR A CA 1
ATOM 1414 C C . TYR A 1 183 ? 7.029 -8.786 3.065 1.00 95.88 183 TYR A C 1
ATOM 1416 O O . TYR A 1 183 ? 5.991 -9.452 3.000 1.00 95.88 183 TYR A O 1
ATOM 1424 N N . LEU A 1 184 ? 7.815 -8.537 2.020 1.00 96.75 184 LEU A N 1
ATOM 1425 C CA . LEU A 1 184 ? 7.574 -9.038 0.674 1.00 96.75 184 LEU A CA 1
ATOM 1426 C C . LEU A 1 184 ? 8.370 -10.326 0.472 1.00 96.75 184 LEU A C 1
ATOM 1428 O O . LEU A 1 184 ? 9.574 -10.377 0.706 1.00 96.75 184 LEU A O 1
ATOM 1432 N N . GLU A 1 185 ? 7.695 -11.385 0.041 1.00 96.81 185 GLU A N 1
ATOM 1433 C CA . GLU A 1 185 ? 8.326 -12.667 -0.254 1.00 96.81 185 GLU A CA 1
ATOM 1434 C C . GLU A 1 185 ? 7.954 -13.116 -1.666 1.00 96.81 185 GLU A C 1
ATOM 1436 O O . GLU A 1 185 ? 6.832 -13.554 -1.922 1.00 96.81 185 GLU A O 1
ATOM 1441 N N . PHE A 1 186 ? 8.902 -13.005 -2.596 1.00 95.81 186 PHE A N 1
ATOM 1442 C CA . PHE A 1 186 ? 8.717 -13.483 -3.964 1.00 95.81 186 PHE A CA 1
ATOM 1443 C C . PHE A 1 186 ? 8.988 -14.990 -4.054 1.00 95.81 186 PHE A C 1
ATOM 1445 O O . PHE A 1 186 ? 10.081 -15.454 -3.691 1.00 95.81 186 PHE A O 1
ATOM 1452 N N . VAL A 1 187 ? 8.015 -15.736 -4.579 1.00 93.75 187 VAL A N 1
ATOM 1453 C CA . VAL A 1 187 ? 7.982 -17.209 -4.645 1.00 93.75 187 VAL A CA 1
ATOM 1454 C C . VAL A 1 187 ? 7.561 -17.689 -6.035 1.00 93.75 187 VAL A C 1
ATOM 1456 O O . VAL A 1 187 ? 6.948 -16.929 -6.781 1.00 93.75 187 VAL A O 1
ATOM 1459 N N . GLU A 1 188 ? 7.922 -18.927 -6.378 1.00 84.00 188 GLU A N 1
ATOM 1460 C CA . GLU A 1 188 ? 7.605 -19.567 -7.670 1.00 84.00 188 GLU A CA 1
ATOM 1461 C C . GLU A 1 188 ? 6.157 -20.094 -7.762 1.00 84.00 188 GLU A C 1
ATOM 1463 O O . GLU A 1 188 ? 5.535 -20.473 -6.738 1.00 84.00 188 GLU A O 1
#

Sequence (188 aa):
NGFLIASAEGYADSKYLISTNEETSADILLDKLYEVEIGFIPAASGVVEKALVRFDGSKHSATALYPDLTTVKLIEDYYNVSVYVYKNSSLNFPGVTERKCVDVPKEGIGGFFGLEEERCFEVEIPEQEVAFAVVGGGRVAEYVTEDMLKKGKLSIKVPMYPTPGSLEEVQQNYIQIEDSSVYLEFVE

Secondary structure (DSSP, 8-state):
-EEEEE--TTB--EEEEE-SSS--------PBPEEEEEEEEESSS----EEEEEEEESS-EEEEEETTB-EEEE-SEEEEEEEEEEEEEEEEE--EEEEEEEEEEPTTHHHHTT-EEEEEEEEEEPPEEEEEEEEEEEEEEEEE-HHHHTT-EEEEEE-B-PPPSSHHHHHHHHHHHHHPPPEEEEE-

Radius of gyration: 25.06 Å; chains: 1; bounding box: 45×66×63 Å

=== Feature glossary ===
Annotated list of the representations used here:

Nearest PDB structures. The Foldseek neighbor list gives the closest experimentally determined structures in the PDB, ranked by structural alignment. TM-score near 1 means near-identical fold; near 0.3 means only rough topology match. This is how one finds what a novel AlphaFold prediction most resembles in the solved-structure universe.

Foldseek 3Di. Foldseek's 3Di representation compresses backbone geometry into a per-residue letter drawn from a learned twenty-state alphabet. It captures the tertiary interaction pattern around each residue — which residues are packed against it in space, regardless of where they are in sequence.

Radius of gyration, Cα co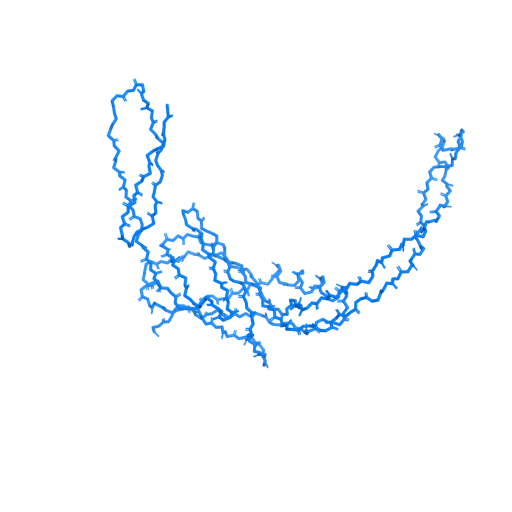ntacts, bounding box. Radius of gyration (Rg) is the root-mean-square distance of Cα atoms from their centroid — a single number for overall size and compactness. A globular domain of N residues has Rg ≈ 2.2·N^0.38 Å; an extended or disordered chain has a much larger Rg. The Cα contact count is the number of residue pairs whose Cα atoms are within 8 Å and are more than four positions apart in sequence — a 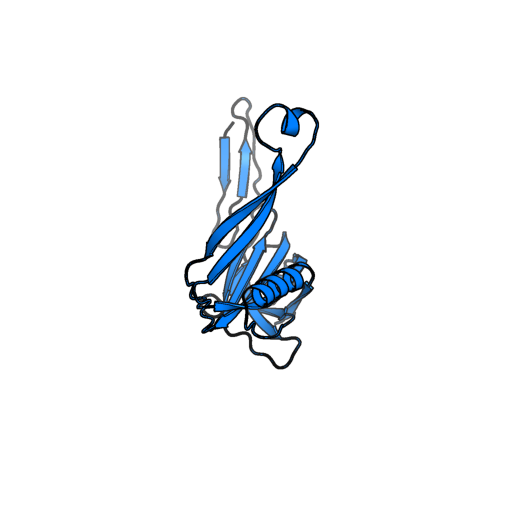standard proxy for tertiary packing density. The bounding box is the smallest axis-aligned box enclosing all Cα atoms.

InterPro / GO / CATH / organism. The annotation block draws on four external resources. InterPro: which protein families and domains the sequence belongs to. GO: standardized terms for what the protein does, what process it participates in, and where in the cell it acts. CATH: which structural fold it has in the CATH hierarchy. Organism: the species of origin.

mmCIF coordinates. The mmCIF block holds the 3D Cartesian coordinates of each backbone atom (N, Cα, C, O) in ångströms. mmCIF is the PDB's canonical archive format — a tagged-loop text representation of the atomic model.

pLDDT. pLDDT is the predicted lDDT-Cα score: AlphaFold's confidence that the local environment of each residue (all inter-atomic distances within 15 Å) is correctly placed. It is a per-residue number between 0 and 100, with higher meaning more reliable.

Backbone torsions (φ/ψ). φ (phi) and ψ (psi) are the two rotatable backbone dihedrals per residue: φ is the C(i-1)–N–Cα–C torsion, ψ is the N–Cα–C–N(i+1) torsion, both in degrees on (−180°, 180°]. α-helical residues cluster near (−60°, −45°); β-strand residues near (−120°, +130°). A Ramachandran plot is simply a scatter of (φ, ψ) for every residue.

B-factor. For experimental (PDB) structures, the B-factor (temperature factor) quantifies the positional spread of each atom in the crystal — a combination of thermal vibration and static disorder — in units of Å². High B-factors mark flexible loops or poorly resolved regions; low B-factors mark the rigid, well-ordered core.

Secondary structure (3-state, P-SEA). SS3 is a coarse helix/strand/coil call (letters a/b/c) made by the P-SEA algorithm from inter-Cα distances and dihedrals. It is less detailed than DSSP but needs only Cα positions.

Predicted aligned error. Predicted aligned error is AlphaFold's pairwise confidence. Unlike pLDDT (per-residue), PAE is per-residue-pair and captures whether two parts of the structure are correctly placed relative to each other. Units are ångströms of expected positional error.

Solvent-accessible surface area. Solvent-accessible surface area (SASA) is the area in Å² traced out by the centre of a 1.4 Å probe sphere (a water molecule) rolled over the protein's van der Waals surface (Shrake–Rupley / Lee–Richards construction). Buried residues have near-zero SASA; fully exposed residues can exceed 200 Å². The total SASA scales roughly with the number of surface residues.

Secondary structure (8-state, DSSP). The SS8 string is DSSP's per-residue secondary-structure call. α-helix (H) means an i→i+4 H-bond ladder; β-strand (E) means the residue participates in a β-sheet; 3₁₀ (G) and π (I) are tighter and wider helices; T/S are turns/bends; '-' is loop.

Rendered structure images. Structure images are PyMOL renders from six orthogonal camera directions. Cartoon representation draws helices as coils and strands as arrows; sticks shows the backbone as bonds; surface shows the solvent-excluded envelope. Rainbow coloring maps sequence position to hue (blue→red, N→C); chain coloring assigns a distinct color per polypeptide.

Sequence. The amino-acid sequence is the protein's primary structure: the linear order of residues from the N-terminus to the C-terminus, written in one-letter code. Everything else here — the 3D coordinates, the secondary structure, the domain annotations — is ultimately a consequence of this string.

Contact-map, Ramachandran, and PAE plots. Three diagnostic plots accompany the record. The Cα contact map visualizes the tertiary structure as a 2D adjacency matrix (8 Å cutoff, sequence-local contacts suppressed). The Ramachandran plot shows the distribution of backbone (φ, ψ) torsions, with points in the α and β basins reflecting secondary structure content. The PAE plot shows AlphaFold's inter-residue confidence as a color matrix.